Protein AF-A0A1C3EM28-F1 (afdb_monomer_lite)

Structure (mmCIF, N/CA/C/O backbone):
data_AF-A0A1C3EM28-F1
#
_entry.id   AF-A0A1C3EM28-F1
#
loop_
_atom_site.group_PDB
_atom_site.id
_atom_site.type_symbol
_atom_site.label_atom_id
_atom_site.label_alt_id
_atom_site.label_comp_id
_atom_site.label_asym_id
_atom_site.label_entity_id
_atom_site.label_seq_id
_atom_site.pdbx_PDB_ins_code
_atom_site.Cartn_x
_atom_site.Cartn_y
_atom_site.Cartn_z
_atom_site.occupancy
_atom_site.B_iso_or_equiv
_atom_site.auth_seq_id
_atom_site.auth_comp_id
_atom_site.auth_asym_id
_atom_site.auth_atom_id
_atom_site.pdbx_PDB_model_num
ATOM 1 N N . MET A 1 1 ? 15.800 -14.065 3.276 1.00 31.45 1 MET A N 1
ATOM 2 C CA . MET A 1 1 ? 14.354 -13.886 3.553 1.00 31.45 1 MET A CA 1
ATOM 3 C C . MET A 1 1 ? 13.923 -14.278 4.986 1.00 31.45 1 MET A C 1
ATOM 5 O O . MET A 1 1 ? 12.747 -14.504 5.212 1.00 31.45 1 MET A O 1
ATOM 9 N N . LYS A 1 2 ? 14.831 -14.313 5.987 1.00 27.97 2 LYS A N 1
ATOM 10 C CA . LYS A 1 2 ? 14.518 -14.747 7.373 1.00 27.97 2 LYS A CA 1
ATOM 11 C C . LYS A 1 2 ? 14.293 -13.609 8.395 1.00 27.97 2 LYS A C 1
ATOM 13 O O . LYS A 1 2 ? 13.824 -13.882 9.490 1.00 27.97 2 LYS A O 1
ATOM 18 N N . LYS A 1 3 ? 14.603 -12.345 8.061 1.00 29.09 3 LYS A N 1
ATOM 19 C CA . LYS A 1 3 ? 14.581 -11.218 9.026 1.00 29.09 3 LYS A CA 1
ATOM 20 C C . LYS A 1 3 ? 13.232 -10.498 9.170 1.00 29.09 3 LYS A C 1
ATOM 22 O O . LYS A 1 3 ? 12.950 -9.980 10.240 1.00 29.09 3 LYS A O 1
ATOM 27 N N . VAL A 1 4 ? 12.385 -10.488 8.137 1.00 32.41 4 VAL A N 1
ATOM 28 C CA . VAL A 1 4 ? 11.065 -9.824 8.207 1.00 32.41 4 VAL A CA 1
ATOM 29 C C . VAL A 1 4 ? 10.085 -10.636 9.067 1.00 32.41 4 VAL A C 1
ATOM 31 O O . VAL A 1 4 ? 9.337 -10.064 9.848 1.00 32.41 4 VAL A O 1
ATOM 34 N N . ILE A 1 5 ? 10.185 -11.969 9.016 1.00 37.03 5 ILE A N 1
ATOM 35 C CA . ILE A 1 5 ? 9.325 -12.912 9.753 1.00 37.03 5 ILE A CA 1
ATOM 36 C C . ILE A 1 5 ? 9.655 -12.947 11.262 1.00 37.03 5 ILE A C 1
ATOM 38 O O . ILE A 1 5 ? 8.781 -13.219 12.087 1.00 37.03 5 ILE A O 1
ATOM 42 N N . SER A 1 6 ? 10.903 -12.655 11.664 1.00 34.03 6 SER A N 1
ATOM 43 C CA . SER A 1 6 ? 11.294 -12.710 13.085 1.00 34.03 6 SER A CA 1
ATOM 44 C C . SER A 1 6 ? 10.791 -11.511 13.889 1.00 34.03 6 SER A C 1
ATOM 46 O O . SER A 1 6 ? 10.521 -11.651 15.079 1.00 34.03 6 SER A O 1
ATOM 48 N N . LEU A 1 7 ? 10.625 -10.347 13.251 1.00 36.81 7 LEU A N 1
ATOM 49 C CA . LEU A 1 7 ? 9.996 -9.187 13.880 1.00 36.81 7 LEU A CA 1
ATOM 50 C C . LEU A 1 7 ? 8.480 -9.388 14.010 1.00 36.81 7 LEU A C 1
ATOM 52 O O . LEU A 1 7 ? 7.922 -9.045 15.034 1.00 36.81 7 LEU A O 1
ATOM 56 N N . THR A 1 8 ? 7.795 -10.038 13.074 1.00 43.78 8 THR A N 1
ATOM 57 C CA . THR A 1 8 ? 6.340 -10.262 13.197 1.00 43.78 8 THR A CA 1
ATOM 58 C C . THR A 1 8 ? 5.983 -11.203 14.360 1.00 43.78 8 THR A C 1
ATOM 60 O O . THR A 1 8 ? 5.052 -10.934 15.115 1.00 43.78 8 THR A O 1
ATOM 63 N N . LYS A 1 9 ? 6.762 -12.273 14.584 1.00 32.81 9 LYS A N 1
ATOM 64 C CA . LYS A 1 9 ? 6.478 -13.278 15.634 1.00 32.81 9 LYS A CA 1
ATOM 65 C C . LYS A 1 9 ? 6.684 -12.791 17.074 1.00 32.81 9 LYS A C 1
ATOM 67 O O . LYS A 1 9 ? 5.924 -13.183 17.953 1.00 32.81 9 LYS A O 1
ATOM 72 N N . VAL A 1 10 ? 7.705 -11.969 17.326 1.00 39.66 10 VAL A N 1
ATOM 73 C CA . VAL A 1 10 ? 8.022 -11.453 18.678 1.00 39.66 10 VAL A CA 1
ATOM 74 C C . VAL A 1 10 ? 7.024 -10.378 19.125 1.00 39.66 10 VAL A C 1
ATOM 76 O O . VAL A 1 10 ? 6.822 -10.166 20.319 1.00 39.66 10 VAL A O 1
ATOM 79 N N . TRP A 1 11 ? 6.385 -9.705 18.169 1.00 41.06 11 TRP A N 1
ATOM 80 C CA . TRP A 1 11 ? 5.403 -8.661 18.443 1.00 41.06 11 TRP A CA 1
ATOM 81 C C . TRP A 1 11 ? 4.004 -9.235 18.698 1.00 41.06 11 TRP A C 1
ATOM 83 O O . TRP A 1 11 ? 3.353 -8.823 19.657 1.00 41.06 11 TRP A O 1
ATOM 93 N N . LEU A 1 12 ? 3.593 -10.256 17.935 1.00 41.41 12 LEU A N 1
ATOM 94 C CA . LEU A 1 12 ? 2.305 -10.946 18.106 1.00 41.41 12 LEU A CA 1
ATOM 95 C C . LEU A 1 12 ? 2.127 -11.568 19.504 1.00 41.41 12 LEU A C 1
ATOM 97 O O . LEU A 1 12 ? 1.035 -11.523 20.066 1.00 41.41 12 LEU A O 1
ATOM 101 N N . THR A 1 13 ? 3.190 -12.106 20.109 1.00 42.41 13 THR A N 1
ATOM 102 C CA . THR A 1 13 ? 3.123 -12.743 21.439 1.00 42.41 13 THR A CA 1
ATOM 103 C C . THR A 1 13 ? 2.981 -11.759 22.602 1.00 42.41 13 THR A C 1
ATOM 105 O O . THR A 1 13 ? 2.543 -12.167 23.674 1.00 42.41 13 THR A O 1
ATOM 108 N N . ARG A 1 14 ? 3.291 -10.467 22.422 1.00 42.56 14 ARG A N 1
ATOM 109 C CA . ARG A 1 14 ? 3.207 -9.447 23.491 1.00 42.56 14 ARG A CA 1
ATOM 110 C C . ARG A 1 14 ? 1.860 -8.718 23.565 1.00 42.56 14 ARG A C 1
ATOM 112 O O . ARG A 1 14 ? 1.650 -7.919 24.474 1.00 42.56 14 ARG A O 1
ATOM 119 N N . LEU A 1 15 ? 0.938 -8.984 22.640 1.00 44.97 15 LEU A N 1
ATOM 120 C CA . LEU A 1 15 ? -0.354 -8.291 22.548 1.00 44.97 15 LEU A CA 1
ATOM 121 C C . LEU A 1 15 ? -1.511 -9.017 23.265 1.00 44.97 15 LEU A C 1
ATOM 123 O O . LEU A 1 15 ? -2.627 -8.494 23.292 1.00 44.97 15 LEU A O 1
ATOM 127 N N . SER A 1 16 ? -1.281 -10.182 23.881 1.00 37.75 16 SER A N 1
ATOM 128 C C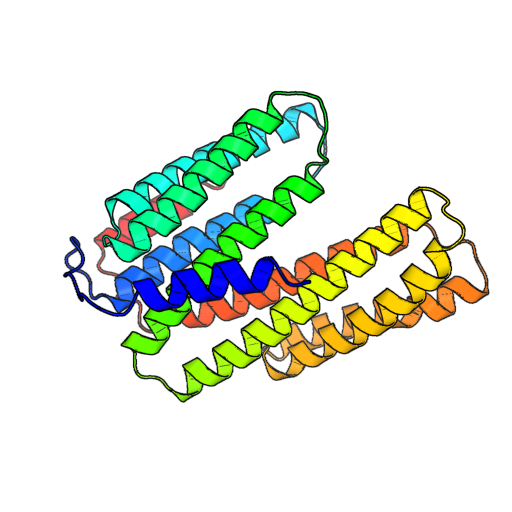A . SER A 1 16 ? -2.355 -11.111 24.273 1.00 37.75 16 SER A CA 1
ATOM 129 C C . SER A 1 16 ? -3.057 -10.867 25.617 1.00 37.75 16 SER A C 1
ATOM 131 O O . SER A 1 16 ? -4.087 -11.491 25.841 1.00 37.75 16 SER A O 1
ATOM 133 N N . THR A 1 17 ? -2.630 -9.948 26.488 1.00 43.16 17 THR A N 1
ATOM 134 C CA . THR A 1 17 ? -3.320 -9.740 27.786 1.00 43.16 17 THR A CA 1
ATOM 135 C C . THR A 1 17 ? -3.423 -8.266 28.173 1.00 43.16 17 THR A C 1
ATOM 137 O O . THR A 1 17 ? -2.534 -7.487 27.849 1.00 43.16 17 THR A O 1
ATOM 140 N N . ALA A 1 18 ? -4.553 -7.886 28.781 1.00 38.84 18 ALA A N 1
ATOM 141 C CA . ALA A 1 18 ? -5.044 -6.539 29.125 1.00 38.84 18 ALA A CA 1
ATOM 142 C C . ALA A 1 18 ? -5.904 -5.839 28.046 1.00 38.84 18 ALA A C 1
ATOM 144 O O . ALA A 1 18 ? -5.394 -5.277 27.070 1.00 38.84 18 ALA A O 1
ATOM 145 N N . LEU A 1 19 ? -7.225 -5.908 28.255 1.00 43.19 19 LEU A N 1
ATOM 146 C CA . LEU A 1 19 ? -8.227 -4.937 27.811 1.00 43.19 19 LEU A CA 1
ATOM 147 C C . LEU A 1 19 ? -8.178 -3.771 28.806 1.00 43.19 19 LEU A C 1
ATOM 149 O O . LEU A 1 19 ? -8.740 -3.857 29.895 1.00 43.19 19 LEU A O 1
ATOM 153 N N . GLU A 1 20 ? -7.473 -2.700 28.464 1.00 49.97 20 GLU A N 1
ATOM 154 C CA . GLU A 1 20 ? -7.604 -1.435 29.188 1.00 49.97 20 GLU A CA 1
ATOM 155 C C . GLU A 1 20 ? -8.571 -0.543 28.416 1.00 49.97 20 GLU A C 1
ATOM 157 O O . GLU A 1 20 ? -8.403 -0.337 27.210 1.00 49.97 20 GLU A O 1
ATOM 162 N N . ARG A 1 21 ? -9.594 -0.045 29.125 1.00 48.38 21 ARG A N 1
ATOM 163 C CA . ARG A 1 21 ? -10.605 0.879 28.600 1.00 48.38 21 ARG A CA 1
ATOM 164 C C . ARG A 1 21 ? -9.927 2.026 27.851 1.00 48.38 21 ARG A C 1
ATOM 166 O O . ARG A 1 21 ? -8.995 2.651 28.359 1.00 48.38 21 ARG A O 1
ATOM 173 N N . THR A 1 22 ? -10.404 2.304 26.642 1.00 54.03 22 THR A N 1
ATOM 174 C CA . THR A 1 22 ? -9.988 3.479 25.878 1.00 54.03 22 THR A CA 1
ATOM 175 C C . THR A 1 22 ? -10.302 4.745 26.682 1.00 54.03 22 THR A C 1
ATOM 177 O O . THR A 1 22 ? -11.375 4.830 27.273 1.00 54.03 22 THR A O 1
ATOM 180 N N . PRO A 1 23 ? -9.418 5.758 26.698 1.00 55.94 23 PRO A N 1
ATOM 181 C CA . PRO A 1 23 ? -9.648 7.007 27.433 1.00 55.94 23 PRO A CA 1
ATOM 182 C C . PRO A 1 23 ? -10.777 7.881 26.846 1.00 55.94 23 PRO A C 1
ATOM 184 O O . PRO A 1 23 ? -11.028 8.969 27.351 1.00 55.94 23 PRO A O 1
ATOM 187 N N . TYR A 1 24 ? -11.439 7.432 25.775 1.00 59.69 24 TYR A N 1
ATOM 188 C CA . TYR A 1 24 ? -12.524 8.136 25.091 1.00 59.69 24 TYR A CA 1
ATOM 189 C C . TYR A 1 24 ? -13.889 7.495 25.391 1.00 59.69 24 TYR A C 1
ATOM 191 O O . TYR A 1 24 ? -13.953 6.274 25.530 1.00 59.69 24 TYR A O 1
ATOM 199 N N . PRO A 1 25 ? -14.987 8.279 25.387 1.00 63.84 25 PRO A N 1
ATOM 200 C CA . PRO A 1 25 ? -16.363 7.806 25.600 1.00 63.84 25 PRO A CA 1
ATOM 201 C C . PRO A 1 25 ? -16.930 6.984 24.423 1.00 63.84 25 PRO A C 1
ATOM 203 O O . PRO A 1 25 ? -18.139 6.821 24.304 1.00 63.84 25 PRO A O 1
ATOM 206 N N . MET A 1 26 ? -16.068 6.504 23.527 1.00 70.62 26 MET A N 1
ATOM 207 C CA . MET A 1 26 ? -16.435 5.760 22.325 1.00 70.62 26 MET A CA 1
ATOM 208 C C . MET A 1 26 ? -16.263 4.263 22.555 1.00 70.62 26 MET A C 1
ATOM 210 O O . MET A 1 26 ? -15.411 3.849 23.346 1.00 70.62 26 MET A O 1
ATOM 214 N N . SER A 1 27 ? -17.014 3.444 21.820 1.00 79.62 27 SER A N 1
ATOM 215 C CA . SER A 1 27 ? -16.749 2.006 21.803 1.00 79.62 27 SER A CA 1
ATOM 216 C C . SER A 1 27 ? -15.359 1.718 21.222 1.00 79.62 27 SER A C 1
ATOM 218 O O . SER A 1 27 ? -14.829 2.461 20.388 1.00 79.62 27 SER A O 1
ATOM 220 N N . GLN A 1 28 ? -14.758 0.606 21.643 1.00 79.56 28 GLN A N 1
ATOM 221 C CA . GLN A 1 28 ? -13.429 0.197 21.187 1.00 79.56 28 GLN A CA 1
ATOM 222 C C . GLN A 1 28 ? -13.372 0.020 19.656 1.00 79.56 28 GLN A C 1
ATOM 224 O O . GLN A 1 28 ? -12.397 0.430 19.025 1.00 79.56 28 GLN A O 1
ATOM 229 N N . CYS A 1 29 ? -14.446 -0.491 19.043 1.00 82.25 29 CYS A N 1
ATOM 230 C CA . CYS A 1 29 ? -14.567 -0.616 17.588 1.00 82.25 29 CYS A CA 1
ATOM 231 C C . CYS A 1 29 ? -14.600 0.742 16.875 1.00 82.25 29 CYS A C 1
ATOM 233 O O . CYS A 1 29 ? -13.880 0.941 15.896 1.00 82.25 29 CYS A O 1
ATOM 235 N N . GLU A 1 30 ? -15.390 1.707 17.358 1.00 82.38 30 GLU A N 1
ATOM 236 C CA . GLU A 1 30 ? -15.424 3.047 16.755 1.00 82.38 30 GLU A CA 1
ATOM 237 C C . GLU A 1 30 ? -14.070 3.750 16.875 1.00 82.38 30 GLU A C 1
ATOM 239 O O . GLU A 1 30 ? -13.643 4.449 15.953 1.00 82.38 30 GLU A O 1
ATOM 244 N N . TYR A 1 31 ? -13.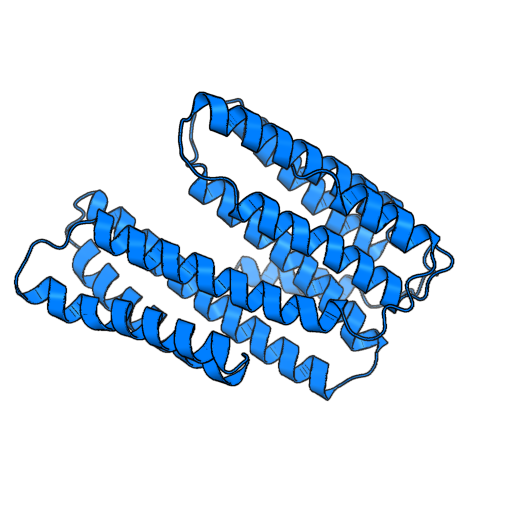358 3.516 17.978 1.00 84.06 31 TYR A N 1
ATOM 245 C CA . TYR A 1 31 ? -12.009 4.027 18.156 1.00 84.06 31 TYR A CA 1
ATOM 246 C C . TYR A 1 31 ? -11.027 3.437 17.128 1.00 84.06 31 TYR A C 1
ATOM 248 O O . TYR A 1 31 ? -10.265 4.183 16.510 1.00 84.06 31 TYR A O 1
ATOM 256 N N . TYR A 1 32 ? -11.078 2.130 16.852 1.00 86.38 32 TYR A N 1
ATOM 257 C CA . TYR A 1 32 ? -10.269 1.532 15.783 1.00 86.38 32 TYR A CA 1
ATOM 258 C C . TYR A 1 32 ? -10.626 2.078 14.396 1.00 86.38 32 TYR A C 1
ATOM 260 O O . TYR A 1 32 ? -9.725 2.406 13.624 1.00 86.38 32 TYR A O 1
ATOM 268 N N . ARG A 1 33 ? -11.912 2.270 14.080 1.00 86.25 33 ARG A N 1
ATOM 269 C CA . ARG A 1 33 ? -12.329 2.888 12.804 1.00 86.25 33 ARG A CA 1
ATOM 270 C C . ARG A 1 33 ? -11.820 4.323 12.657 1.00 86.25 33 ARG A C 1
ATOM 272 O O . ARG A 1 33 ? -11.394 4.724 11.569 1.00 86.25 33 ARG A O 1
ATOM 279 N N . TYR A 1 34 ? -11.798 5.087 13.748 1.00 85.94 34 TYR A N 1
ATOM 280 C CA . TYR A 1 34 ? -11.198 6.420 13.773 1.00 85.94 34 TYR A CA 1
ATOM 281 C C . TYR A 1 34 ? -9.692 6.374 13.468 1.00 85.94 34 TYR A C 1
ATOM 283 O O . TYR A 1 34 ? -9.214 7.108 12.598 1.00 85.94 34 TYR A O 1
ATOM 291 N N . GLN A 1 35 ? -8.951 5.464 14.111 1.00 88.44 35 GLN A N 1
ATOM 292 C CA . GLN A 1 35 ? -7.526 5.261 13.829 1.00 88.44 35 GLN A CA 1
ATOM 293 C C . GLN A 1 35 ? -7.286 4.888 12.360 1.00 88.44 35 GLN A C 1
ATOM 295 O O . GLN A 1 35 ? -6.426 5.483 11.709 1.00 88.44 35 GLN A O 1
ATOM 300 N N . LEU A 1 36 ? -8.078 3.958 11.814 1.00 89.44 36 LEU A N 1
ATOM 301 C CA . LEU A 1 36 ? -8.004 3.555 10.407 1.00 89.44 36 LEU A CA 1
ATOM 302 C C . LEU A 1 36 ? -8.256 4.724 9.459 1.00 89.44 36 LEU A C 1
ATOM 304 O O . LEU A 1 36 ? -7.537 4.875 8.476 1.00 89.44 36 LEU A O 1
ATOM 308 N N . THR A 1 37 ? -9.212 5.596 9.777 1.00 88.62 37 THR A N 1
ATOM 309 C CA . THR A 1 37 ? -9.495 6.794 8.976 1.00 88.62 37 THR A CA 1
ATOM 310 C C . THR A 1 37 ? -8.286 7.731 8.918 1.00 88.62 37 THR A C 1
ATOM 312 O O . THR A 1 37 ? -7.952 8.248 7.849 1.00 88.62 37 THR A O 1
ATOM 315 N N . ILE A 1 38 ? -7.599 7.943 10.046 1.00 88.62 38 ILE A N 1
ATOM 316 C CA . ILE A 1 38 ? -6.372 8.754 10.083 1.00 88.62 38 ILE A CA 1
ATOM 317 C C . ILE A 1 38 ? -5.271 8.094 9.251 1.00 88.62 38 ILE A C 1
ATOM 319 O O . ILE A 1 38 ? -4.657 8.760 8.419 1.00 88.62 38 ILE A O 1
ATOM 323 N N . LEU A 1 39 ? -5.022 6.801 9.460 1.00 90.19 39 LEU A N 1
ATOM 324 C CA . LEU A 1 39 ? -3.944 6.070 8.789 1.00 90.19 39 LEU A CA 1
ATOM 325 C C . LEU A 1 39 ? -4.166 5.982 7.274 1.00 90.19 39 LEU A C 1
ATOM 327 O O . LEU A 1 39 ? -3.244 6.234 6.503 1.00 90.19 39 LEU A O 1
ATOM 331 N N . ARG A 1 40 ? -5.398 5.716 6.833 1.00 88.56 40 ARG A N 1
ATOM 332 C CA . ARG A 1 40 ? -5.786 5.701 5.417 1.00 88.56 40 ARG A CA 1
ATOM 333 C C . ARG A 1 40 ? -5.493 7.043 4.743 1.00 88.56 40 ARG A C 1
ATOM 335 O O . ARG A 1 40 ? -4.831 7.081 3.711 1.00 88.56 40 ARG A O 1
ATOM 342 N N . ARG A 1 41 ? -5.865 8.158 5.386 1.00 85.38 41 ARG A N 1
ATOM 343 C CA . ARG A 1 41 ? -5.533 9.510 4.900 1.00 85.38 41 ARG A CA 1
ATOM 344 C C . ARG A 1 41 ? -4.028 9.749 4.803 1.00 85.38 41 ARG A C 1
ATOM 346 O O . ARG A 1 41 ? -3.602 10.476 3.912 1.00 85.38 41 ARG A O 1
ATOM 353 N N . GLN A 1 42 ? -3.225 9.169 5.697 1.00 87.38 42 GLN A N 1
ATOM 354 C CA . GLN A 1 42 ? -1.767 9.260 5.597 1.00 87.38 42 GLN A CA 1
ATOM 355 C C . GLN A 1 42 ? -1.240 8.519 4.366 1.00 87.38 42 GLN A C 1
ATOM 357 O O . GLN A 1 42 ? -0.400 9.073 3.667 1.00 87.38 42 GLN A O 1
ATOM 362 N N . VAL A 1 43 ? -1.756 7.323 4.054 1.00 84.75 43 VAL A N 1
ATOM 363 C CA . VAL A 1 43 ? -1.386 6.603 2.821 1.00 84.75 43 VAL A CA 1
ATOM 364 C C . VAL A 1 43 ? -1.700 7.453 1.592 1.00 84.75 43 VAL A C 1
ATOM 366 O O . VAL A 1 43 ? -0.817 7.652 0.760 1.00 84.75 43 VAL A O 1
ATOM 369 N N . SER A 1 44 ? -2.908 8.020 1.504 1.00 81.00 44 SER A N 1
ATOM 370 C CA . SER A 1 44 ? -3.293 8.893 0.386 1.00 81.00 44 SER A CA 1
ATOM 371 C C . SER A 1 44 ? -2.414 10.144 0.297 1.00 81.00 44 SER A C 1
ATOM 373 O O . SER A 1 44 ? -1.997 10.519 -0.795 1.00 81.00 44 SER A O 1
ATOM 375 N N . LEU A 1 45 ? -2.101 10.768 1.440 1.00 82.62 45 LEU A N 1
ATOM 376 C CA . LEU A 1 45 ? -1.227 11.940 1.511 1.00 82.62 45 LEU A CA 1
ATOM 377 C C . LEU A 1 45 ? 0.172 11.620 0.975 1.00 82.62 45 LEU A C 1
ATOM 379 O O . LEU A 1 45 ? 0.693 12.381 0.173 1.00 82.62 45 LEU A O 1
ATOM 383 N N . ILE A 1 46 ? 0.766 10.497 1.387 1.00 81.38 46 ILE A N 1
ATOM 384 C CA . ILE A 1 46 ? 2.100 10.095 0.927 1.00 81.38 46 ILE A CA 1
ATOM 385 C C . ILE A 1 46 ? 2.068 9.722 -0.560 1.00 81.38 46 ILE A C 1
ATOM 387 O O . ILE A 1 46 ? 2.962 10.110 -1.307 1.00 81.38 46 ILE A O 1
ATOM 391 N N . ALA A 1 47 ? 1.049 8.977 -0.999 1.00 75.81 47 ALA A N 1
ATOM 392 C CA . ALA A 1 47 ? 0.911 8.518 -2.381 1.00 75.81 47 ALA A CA 1
ATOM 393 C C . ALA A 1 47 ? 0.656 9.665 -3.378 1.00 75.81 47 ALA A C 1
ATOM 395 O O . ALA A 1 47 ? 1.050 9.558 -4.537 1.00 75.81 47 ALA A O 1
ATOM 396 N N . GLY A 1 48 ? 0.009 10.749 -2.935 1.00 70.69 48 GLY A N 1
ATOM 397 C CA . GLY A 1 48 ? -0.311 11.918 -3.759 1.00 70.69 48 GLY A CA 1
ATOM 398 C C . GLY A 1 48 ? 0.849 12.891 -3.995 1.00 70.69 48 GLY A C 1
ATOM 399 O O . GLY A 1 48 ? 0.728 13.769 -4.845 1.00 70.69 48 GLY A O 1
ATOM 400 N N . LEU A 1 49 ? 1.967 12.748 -3.279 1.00 71.75 49 LEU A N 1
ATOM 401 C CA . LEU A 1 49 ? 3.145 13.602 -3.451 1.00 71.75 49 LEU A CA 1
ATOM 402 C C . LEU A 1 49 ? 3.943 13.144 -4.680 1.00 71.75 49 LEU A C 1
ATOM 404 O O . LEU A 1 49 ? 4.571 12.083 -4.659 1.00 71.75 49 LEU A O 1
ATOM 408 N N . SER A 1 50 ? 3.883 13.940 -5.750 1.00 59.53 50 SER A N 1
ATOM 409 C CA . SER A 1 50 ? 4.580 13.709 -7.022 1.00 59.53 50 SER A CA 1
ATOM 410 C C . SER A 1 50 ? 6.023 14.226 -6.989 1.00 59.53 50 SER A C 1
ATOM 412 O O . SER A 1 50 ? 6.316 15.203 -6.313 1.00 59.53 50 SER A O 1
ATOM 414 N N . ASP A 1 51 ? 6.900 13.641 -7.807 1.00 57.12 51 ASP A N 1
ATOM 415 C CA . ASP A 1 51 ? 8.297 14.070 -8.020 1.00 57.12 51 ASP A CA 1
ATOM 416 C C . ASP A 1 51 ? 8.435 15.342 -8.899 1.00 57.12 51 ASP A C 1
ATOM 418 O O . ASP A 1 51 ? 9.500 15.623 -9.452 1.00 57.12 51 ASP A O 1
ATOM 422 N N . ALA A 1 52 ? 7.366 16.121 -9.097 1.00 47.66 52 ALA A N 1
ATOM 423 C CA . ALA A 1 52 ? 7.368 17.225 -10.058 1.00 47.66 52 ALA A CA 1
ATOM 424 C C . ALA A 1 52 ? 7.864 18.538 -9.423 1.00 47.66 52 ALA A C 1
ATOM 426 O O . ALA A 1 52 ? 7.104 19.224 -8.750 1.00 47.66 52 ALA A O 1
ATOM 427 N N . ASN A 1 53 ? 9.118 18.891 -9.731 1.00 49.09 53 ASN A N 1
ATOM 428 C CA . ASN A 1 53 ? 9.868 20.094 -9.335 1.00 49.09 53 ASN A CA 1
ATOM 429 C C . ASN A 1 53 ? 10.518 20.027 -7.924 1.00 49.09 53 ASN A C 1
ATOM 431 O O . ASN A 1 53 ? 9.859 20.290 -6.923 1.00 49.09 53 ASN A O 1
ATOM 435 N N . PRO A 1 54 ? 11.825 19.709 -7.813 1.00 55.97 54 PRO A N 1
ATOM 436 C CA . PRO A 1 54 ? 12.471 19.289 -6.559 1.00 55.97 54 PRO A CA 1
ATOM 437 C C . PRO A 1 54 ? 12.407 20.314 -5.413 1.00 55.97 54 PRO A C 1
ATOM 439 O O . PRO A 1 54 ? 12.339 19.925 -4.249 1.00 55.97 54 PRO A O 1
ATOM 442 N N . LEU A 1 55 ? 12.376 21.617 -5.713 1.00 53.19 55 LEU A N 1
ATOM 443 C CA . LEU A 1 55 ? 12.331 22.671 -4.690 1.00 53.19 55 LEU A CA 1
ATOM 444 C C . LEU A 1 55 ? 10.937 22.838 -4.061 1.00 53.19 55 LEU A C 1
ATOM 446 O O . LEU A 1 55 ? 10.827 22.931 -2.839 1.00 53.19 55 LEU A O 1
ATOM 450 N N . SER A 1 56 ? 9.865 22.837 -4.862 1.00 55.66 56 SER A N 1
ATOM 451 C CA . SER A 1 56 ? 8.487 22.876 -4.340 1.00 55.66 56 SER A CA 1
ATOM 452 C C . SER A 1 56 ? 8.094 21.542 -3.705 1.00 55.66 56 SER A C 1
ATOM 454 O O . SER A 1 56 ? 7.449 21.510 -2.657 1.00 55.66 56 SER A O 1
ATOM 456 N N . VAL A 1 57 ? 8.569 20.444 -4.294 1.00 61.47 57 VAL A N 1
ATOM 457 C CA . VAL A 1 57 ? 8.351 19.073 -3.832 1.00 61.47 57 VAL A CA 1
ATOM 458 C C . VAL A 1 57 ? 8.945 18.853 -2.444 1.00 61.47 57 VAL A C 1
ATOM 460 O O . VAL A 1 57 ? 8.250 18.330 -1.579 1.00 61.47 57 VAL A O 1
ATOM 463 N N . ASN A 1 58 ? 10.157 19.339 -2.160 1.00 71.12 58 ASN A N 1
ATOM 464 C CA . ASN A 1 58 ? 10.737 19.219 -0.819 1.00 71.12 58 ASN A CA 1
ATOM 465 C C . ASN A 1 58 ? 9.888 19.919 0.257 1.00 71.12 58 ASN A C 1
ATOM 467 O O . ASN A 1 58 ? 9.704 19.372 1.347 1.00 71.12 58 ASN A O 1
ATOM 471 N N . HIS A 1 59 ? 9.322 21.095 -0.031 1.00 75.38 59 HIS A N 1
ATOM 472 C CA . HIS A 1 59 ? 8.482 21.805 0.937 1.00 75.38 59 HIS A CA 1
ATOM 473 C C . HIS A 1 59 ? 7.148 21.080 1.192 1.00 75.38 59 HIS A C 1
ATOM 475 O O . HIS A 1 59 ? 6.742 20.917 2.347 1.00 75.38 59 HIS A O 1
ATOM 481 N N . GLU A 1 60 ? 6.482 20.598 0.138 1.00 79.94 60 GLU A N 1
ATOM 482 C CA . GLU A 1 60 ? 5.239 19.819 0.245 1.00 79.94 60 GLU A CA 1
ATOM 483 C C . GLU A 1 60 ? 5.454 18.481 0.965 1.00 79.94 60 GLU A C 1
ATOM 485 O O . GLU A 1 60 ? 4.680 18.119 1.855 1.00 79.94 60 GLU A O 1
ATOM 490 N N . GLN A 1 61 ? 6.548 17.781 0.656 1.00 81.25 61 GLN A N 1
ATOM 491 C CA . GLN A 1 61 ? 6.947 16.545 1.328 1.00 81.25 61 GLN A CA 1
ATOM 492 C C . GLN A 1 61 ? 7.215 16.778 2.816 1.00 81.25 61 GLN A C 1
ATOM 494 O O . GLN A 1 61 ? 6.684 16.059 3.665 1.00 81.25 61 GLN A O 1
ATOM 499 N N . GLN A 1 62 ? 7.978 17.817 3.167 1.00 81.75 62 GLN A N 1
ATOM 500 C CA . GLN A 1 62 ? 8.226 18.174 4.565 1.00 81.75 62 GLN A CA 1
ATOM 501 C C . GLN A 1 62 ? 6.941 18.582 5.294 1.00 81.75 62 GLN A C 1
ATOM 503 O O . GLN A 1 62 ? 6.760 18.246 6.467 1.00 81.75 62 GLN A O 1
ATOM 508 N N . ALA A 1 63 ? 6.032 19.308 4.639 1.00 84.81 63 ALA A N 1
ATOM 509 C CA . ALA A 1 63 ? 4.734 19.655 5.213 1.00 84.81 63 ALA A CA 1
ATOM 510 C C . ALA A 1 63 ? 3.879 18.402 5.471 1.00 84.81 63 ALA A C 1
ATOM 512 O O . ALA A 1 63 ? 3.308 18.250 6.555 1.00 84.81 63 ALA A O 1
ATOM 513 N N . ALA A 1 64 ? 3.848 17.464 4.523 1.00 85.56 64 ALA A N 1
ATOM 514 C CA . ALA A 1 64 ? 3.143 16.199 4.672 1.00 85.56 64 ALA A CA 1
ATOM 515 C C . ALA A 1 64 ? 3.714 15.341 5.810 1.00 85.56 64 ALA A C 1
ATOM 517 O O . ALA A 1 64 ? 2.953 14.819 6.628 1.00 85.56 64 ALA A O 1
ATOM 518 N N . LEU A 1 65 ? 5.041 15.250 5.928 1.00 87.25 65 LEU A N 1
ATOM 519 C CA . LEU A 1 65 ? 5.697 14.521 7.016 1.00 87.25 65 LEU A CA 1
ATOM 520 C C . LEU A 1 65 ? 5.445 15.175 8.378 1.00 87.25 65 LEU A C 1
ATOM 522 O O . LEU A 1 65 ? 5.137 14.471 9.338 1.00 87.25 65 LEU A O 1
ATOM 526 N N . ARG A 1 66 ? 5.469 16.512 8.469 1.00 88.81 66 ARG A N 1
ATOM 527 C CA . ARG A 1 66 ? 5.067 17.241 9.686 1.00 88.81 66 ARG A CA 1
ATOM 528 C C . ARG A 1 66 ? 3.619 16.935 10.075 1.00 88.81 66 ARG A C 1
ATOM 530 O O . ARG A 1 66 ? 3.347 16.632 11.238 1.00 88.81 66 ARG A O 1
ATOM 537 N N . LYS A 1 67 ? 2.698 16.928 9.105 1.00 90.19 67 LYS A N 1
ATOM 538 C CA . LYS A 1 67 ? 1.292 16.547 9.323 1.00 90.19 67 LYS A CA 1
ATOM 539 C C . LYS A 1 67 ? 1.165 15.099 9.804 1.00 90.19 67 LYS A C 1
ATOM 541 O O . LYS A 1 67 ? 0.399 14.820 10.724 1.00 90.19 67 LYS A O 1
ATOM 546 N N . MET A 1 68 ? 1.938 14.178 9.230 1.00 90.81 68 MET A N 1
ATOM 547 C CA . MET A 1 68 ? 1.987 12.788 9.685 1.00 90.81 68 MET A CA 1
ATOM 548 C C . MET A 1 68 ? 2.514 12.652 11.112 1.00 90.81 68 MET A C 1
ATOM 550 O O . MET A 1 68 ? 1.932 11.893 11.883 1.00 90.81 68 MET A O 1
ATOM 554 N N . ILE A 1 69 ? 3.566 13.385 11.485 1.00 91.12 69 ILE A N 1
ATOM 555 C CA . ILE A 1 69 ? 4.091 13.399 12.858 1.00 91.12 69 ILE A CA 1
ATOM 556 C C . ILE A 1 69 ? 2.999 13.862 13.826 1.00 91.12 69 ILE A C 1
ATOM 558 O O . ILE A 1 69 ? 2.731 13.158 14.798 1.00 91.12 69 ILE A O 1
ATOM 562 N N . GLY A 1 70 ? 2.304 14.964 13.517 1.00 91.19 70 GLY A N 1
ATOM 563 C CA . GLY A 1 70 ? 1.190 15.460 14.332 1.00 91.19 70 GLY A CA 1
ATOM 564 C C . GLY A 1 70 ? 0.051 14.444 14.476 1.00 91.19 70 GLY A C 1
ATOM 565 O O . GLY A 1 70 ? -0.450 14.215 15.576 1.00 91.19 70 GLY A O 1
ATOM 566 N N . ASN A 1 71 ? -0.306 13.754 13.389 1.00 90.50 71 ASN A N 1
ATOM 567 C CA . ASN A 1 71 ? -1.287 12.669 13.434 1.00 90.50 71 ASN A CA 1
ATOM 568 C C . ASN A 1 71 ? -0.796 11.471 14.267 1.00 90.50 71 ASN A C 1
ATOM 570 O O . ASN A 1 71 ? -1.583 10.863 14.987 1.00 90.50 71 ASN A O 1
ATOM 574 N N . CYS A 1 72 ? 0.492 11.122 14.202 1.00 90.25 72 CYS A N 1
ATOM 575 C CA . CYS A 1 72 ? 1.054 10.069 15.045 1.00 90.25 72 CYS A CA 1
ATOM 576 C C . CYS A 1 72 ? 1.042 10.473 16.524 1.00 90.25 72 CYS A C 1
ATOM 578 O O . CYS A 1 72 ? 0.714 9.645 17.366 1.00 90.25 72 CYS A O 1
ATOM 580 N N . ASP A 1 73 ? 1.346 11.729 16.856 1.00 89.50 73 ASP A N 1
ATOM 581 C CA . ASP A 1 73 ? 1.258 12.236 18.229 1.00 89.50 73 ASP A CA 1
ATOM 582 C C . ASP A 1 73 ? -0.172 12.170 18.772 1.00 89.50 73 ASP A C 1
ATOM 584 O O . ASP A 1 73 ? -0.375 11.779 19.925 1.00 89.50 73 ASP A O 1
ATOM 588 N N . LEU A 1 74 ? -1.163 12.485 17.935 1.00 87.94 74 LEU A N 1
ATOM 589 C CA . LEU A 1 74 ? -2.576 12.316 18.264 1.00 87.94 74 LEU A CA 1
ATOM 590 C C . LEU A 1 74 ? -2.899 10.844 18.569 1.00 87.94 74 LEU A C 1
ATOM 592 O O . LEU A 1 74 ? -3.392 10.533 19.653 1.00 87.94 74 LEU A O 1
ATOM 596 N N . LEU A 1 75 ? -2.521 9.927 17.673 1.00 88.44 75 LEU A N 1
ATOM 597 C CA . LEU A 1 75 ? -2.733 8.486 17.848 1.00 88.44 75 LEU A CA 1
ATOM 598 C C . LEU A 1 75 ? -2.013 7.935 19.093 1.00 88.44 75 LEU A C 1
ATOM 600 O O . LEU A 1 75 ? -2.573 7.116 19.818 1.00 88.44 75 LEU A O 1
ATOM 604 N N . VAL A 1 76 ? -0.798 8.402 19.401 1.00 87.31 76 VAL A N 1
ATOM 605 C CA . VAL A 1 76 ? -0.038 8.023 20.609 1.00 87.31 76 VAL A CA 1
ATOM 606 C C . VAL A 1 76 ? -0.750 8.469 21.885 1.00 87.31 76 VAL A C 1
ATOM 608 O O . VAL A 1 76 ? -0.814 7.698 22.843 1.00 87.31 76 VAL A O 1
ATOM 611 N N . LYS A 1 77 ? -1.275 9.700 21.915 1.00 84.44 77 LYS A N 1
ATOM 612 C CA . LYS A 1 77 ? -1.998 10.236 23.080 1.00 84.44 77 LYS A CA 1
ATOM 613 C C . LYS A 1 77 ? -3.293 9.475 23.343 1.00 84.44 77 LYS A C 1
ATOM 615 O O . LYS A 1 77 ? -3.634 9.235 24.495 1.00 84.44 77 LYS A O 1
ATOM 620 N N . GLN A 1 78 ? -3.992 9.089 22.281 1.00 78.94 78 GLN A N 1
ATOM 621 C CA . GLN A 1 78 ? -5.325 8.500 22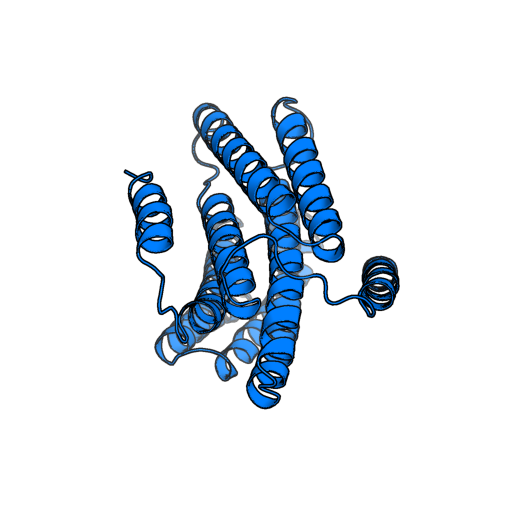.378 1.00 78.94 78 GLN A CA 1
ATOM 622 C C . GLN A 1 78 ? -5.298 6.970 22.533 1.00 78.94 78 GLN A C 1
ATOM 624 O O . GLN A 1 78 ? -6.292 6.361 22.920 1.00 78.94 78 GLN A O 1
ATOM 629 N N . SER A 1 79 ? -4.176 6.317 22.220 1.00 78.56 79 SER A N 1
ATOM 630 C CA . SER A 1 79 ? -4.058 4.855 22.220 1.00 78.56 79 SER A CA 1
ATOM 631 C C . SER A 1 79 ? -3.814 4.243 23.600 1.00 78.56 79 SER A C 1
ATOM 633 O O . SER A 1 79 ? -3.155 4.820 24.477 1.00 78.56 79 SER A O 1
ATOM 635 N N . ASN A 1 80 ? -4.303 3.007 23.747 1.00 75.62 80 ASN A N 1
ATOM 636 C CA . ASN A 1 80 ? -3.928 2.118 24.843 1.00 75.62 80 ASN A CA 1
ATOM 637 C C . ASN A 1 80 ? -2.427 1.779 24.793 1.00 75.62 80 ASN A C 1
ATOM 639 O O . ASN A 1 80 ? -1.755 1.998 23.782 1.00 75.62 80 ASN A O 1
ATOM 643 N N . LEU A 1 81 ? -1.891 1.226 25.883 1.00 74.19 81 LEU A N 1
ATOM 644 C CA . LEU A 1 81 ? -0.455 0.966 26.029 1.00 74.19 81 LEU A CA 1
ATOM 645 C C . LEU A 1 81 ? 0.134 0.127 24.876 1.00 74.19 81 LEU A C 1
ATOM 647 O O . LEU A 1 81 ? 1.240 0.409 24.411 1.00 74.19 81 LEU A O 1
ATOM 651 N N . LYS A 1 82 ? -0.627 -0.857 24.379 1.00 71.38 82 LYS A N 1
ATOM 652 C CA . LYS A 1 82 ? -0.223 -1.773 23.301 1.00 71.38 82 LYS A CA 1
ATOM 653 C C . LYS A 1 82 ? -0.038 -1.055 21.965 1.00 71.38 82 LYS A C 1
ATOM 655 O O . LYS A 1 82 ? 1.022 -1.144 21.349 1.00 71.38 82 LYS A O 1
ATOM 660 N N . GLN A 1 83 ? -1.046 -0.300 21.536 1.00 80.12 83 GLN A N 1
ATOM 661 C CA . GLN A 1 83 ? -1.004 0.452 20.281 1.00 80.12 83 GLN A CA 1
ATOM 662 C C . GLN A 1 83 ? -0.074 1.668 20.363 1.00 80.12 83 GLN A C 1
ATOM 664 O O . GLN A 1 83 ? 0.537 2.062 19.369 1.00 80.12 83 GLN A O 1
ATOM 669 N N . ARG A 1 84 ? 0.091 2.240 21.559 1.00 85.19 84 ARG A N 1
ATOM 670 C CA . ARG A 1 84 ? 0.953 3.401 21.795 1.00 85.19 84 ARG A CA 1
ATOM 671 C C . ARG A 1 84 ? 2.390 3.155 21.362 1.00 85.19 84 ARG A C 1
ATOM 673 O O . ARG A 1 84 ? 3.009 4.045 20.782 1.00 85.19 84 ARG A O 1
ATOM 680 N N . LEU A 1 85 ? 2.928 1.963 21.621 1.00 85.12 85 LEU A N 1
ATOM 681 C CA . LEU A 1 85 ? 4.280 1.607 21.190 1.00 85.12 85 LEU A CA 1
ATOM 682 C C . LEU A 1 85 ? 4.397 1.594 19.659 1.00 85.12 85 LEU A C 1
ATOM 684 O O . LEU A 1 85 ? 5.341 2.160 19.112 1.00 85.12 85 LEU A O 1
ATOM 688 N N . MET A 1 86 ? 3.413 1.011 18.976 1.00 87.88 86 MET A N 1
ATOM 689 C CA . MET A 1 86 ? 3.361 0.958 17.515 1.00 87.88 86 MET A CA 1
ATOM 690 C C . MET A 1 86 ? 3.294 2.362 16.897 1.00 87.88 86 MET A C 1
ATOM 692 O O . MET A 1 86 ? 4.092 2.682 16.016 1.00 87.88 86 MET A O 1
ATOM 696 N N . PHE A 1 87 ? 2.420 3.239 17.399 1.00 90.81 87 PHE A N 1
ATOM 697 C CA . PHE A 1 87 ? 2.329 4.615 16.897 1.00 90.81 87 PHE A CA 1
ATOM 698 C C . PHE A 1 87 ? 3.566 5.458 17.229 1.00 90.81 87 PHE A C 1
ATOM 700 O O . PHE A 1 87 ? 3.974 6.283 16.412 1.00 90.81 87 PHE A O 1
ATOM 707 N N . ARG A 1 88 ? 4.223 5.226 18.377 1.00 89.25 88 ARG A N 1
ATOM 708 C CA . ARG A 1 88 ? 5.521 5.851 18.688 1.00 89.25 88 ARG A CA 1
ATOM 709 C C . ARG A 1 88 ? 6.586 5.429 17.684 1.00 89.25 88 ARG A C 1
ATOM 711 O O . ARG A 1 88 ? 7.303 6.284 17.180 1.00 89.25 88 ARG A O 1
ATOM 718 N N . LEU A 1 89 ? 6.672 4.140 17.361 1.00 87.75 89 LEU A N 1
ATOM 719 C CA . LEU A 1 89 ? 7.623 3.652 16.363 1.00 87.75 89 LEU A CA 1
ATOM 720 C C . LEU A 1 89 ? 7.346 4.229 14.974 1.00 87.75 89 LEU A C 1
ATOM 722 O O . LEU A 1 89 ? 8.288 4.647 14.305 1.00 87.75 89 LEU A O 1
ATOM 726 N N . LEU A 1 90 ? 6.076 4.301 14.558 1.00 90.19 90 LEU A N 1
ATOM 727 C CA . LEU A 1 90 ? 5.700 4.956 13.306 1.00 90.19 90 LEU A CA 1
ATOM 728 C C . LEU A 1 90 ? 6.150 6.423 13.306 1.00 90.19 90 LEU A C 1
ATOM 730 O O . LEU A 1 90 ? 6.817 6.853 12.369 1.00 90.19 90 LEU A O 1
ATOM 734 N N . ARG A 1 91 ? 5.878 7.162 14.389 1.00 93.06 91 ARG A N 1
ATOM 735 C CA . ARG A 1 91 ? 6.309 8.556 14.552 1.00 93.06 91 ARG A CA 1
ATOM 736 C C . ARG A 1 91 ? 7.820 8.718 14.418 1.00 93.06 91 ARG A C 1
ATOM 738 O O . ARG A 1 91 ? 8.268 9.583 13.675 1.00 93.06 91 ARG A O 1
ATOM 745 N N . GLU A 1 92 ? 8.606 7.916 15.134 1.00 89.62 92 GLU A N 1
ATOM 746 C CA . GLU A 1 92 ? 10.070 8.020 15.089 1.00 89.62 92 GLU A CA 1
ATOM 747 C C . GLU A 1 92 ? 10.623 7.657 13.702 1.00 89.62 92 GLU A C 1
ATOM 749 O O . GLU A 1 92 ? 11.566 8.289 13.234 1.00 89.62 92 GLU A O 1
ATOM 754 N N . ARG A 1 93 ? 9.989 6.720 12.983 1.00 87.81 93 ARG A N 1
ATOM 755 C CA . ARG A 1 93 ? 10.332 6.425 11.581 1.00 87.81 93 ARG A CA 1
ATOM 756 C C . ARG A 1 93 ? 10.015 7.595 10.649 1.00 87.81 93 ARG A C 1
ATOM 758 O O . ARG A 1 93 ? 10.856 7.940 9.824 1.00 87.81 93 ARG A O 1
ATOM 765 N N . VAL A 1 94 ? 8.853 8.234 10.804 1.00 88.88 94 VAL A N 1
ATOM 766 C CA . VAL A 1 94 ? 8.480 9.436 10.032 1.00 88.88 94 VAL A CA 1
ATOM 767 C C . VAL A 1 94 ? 9.459 10.577 10.317 1.00 88.88 94 VAL A C 1
ATOM 769 O O . VAL A 1 94 ? 9.910 11.241 9.388 1.00 88.88 94 VAL A O 1
ATOM 772 N N . LYS A 1 95 ? 9.843 10.779 11.585 1.00 88.50 95 LYS A N 1
ATOM 773 C CA . LYS A 1 95 ? 10.866 11.761 11.962 1.00 88.50 95 LYS A CA 1
ATOM 774 C C . LYS A 1 95 ? 12.197 11.446 11.298 1.00 88.50 95 LYS A C 1
ATOM 776 O O . LYS A 1 95 ? 12.745 12.332 10.658 1.00 88.50 95 LYS A O 1
ATOM 781 N N . ALA A 1 96 ? 12.706 10.220 11.406 1.00 85.00 96 ALA A N 1
ATOM 782 C CA . ALA A 1 96 ? 13.977 9.842 10.787 1.00 85.00 96 ALA A CA 1
ATOM 783 C C . ALA A 1 96 ? 13.977 10.122 9.274 1.00 85.00 96 ALA A C 1
ATOM 785 O O . ALA A 1 96 ? 14.925 10.704 8.755 1.00 85.00 96 ALA A O 1
ATOM 786 N N . VAL A 1 97 ? 12.874 9.795 8.592 1.00 81.88 97 VAL A N 1
ATOM 787 C CA . VAL A 1 97 ? 12.665 10.131 7.178 1.00 81.88 97 VAL A CA 1
ATOM 788 C C . VAL A 1 97 ? 12.681 11.645 6.942 1.00 81.88 97 VAL A C 1
ATOM 790 O O . VAL A 1 97 ? 13.381 12.116 6.049 1.00 81.88 97 VAL A O 1
ATOM 793 N N . SER A 1 98 ? 11.958 12.415 7.757 1.00 81.81 98 SER A N 1
ATOM 794 C CA . SER A 1 98 ? 11.896 13.876 7.642 1.00 81.81 98 SER A CA 1
ATOM 795 C C . SER A 1 98 ? 13.258 14.547 7.811 1.00 81.81 98 SER A C 1
ATOM 797 O O . SER A 1 98 ? 13.521 15.515 7.109 1.00 81.81 98 SER A O 1
ATOM 799 N N . HIS A 1 99 ? 14.111 14.045 8.707 1.00 78.81 99 HIS A N 1
ATOM 800 C CA . HIS A 1 99 ? 15.474 14.561 8.883 1.00 78.81 99 HIS A CA 1
ATOM 801 C C . HIS A 1 99 ? 16.392 14.134 7.729 1.00 78.81 99 HIS A C 1
ATOM 803 O O . HIS A 1 99 ? 17.272 14.884 7.340 1.00 78.81 99 HIS A O 1
ATOM 809 N N . SER A 1 100 ? 16.172 12.960 7.127 1.00 73.00 100 SER A N 1
ATOM 810 C CA . SER A 1 100 ? 16.968 12.534 5.965 1.00 73.00 100 SER A CA 1
ATOM 811 C C . SER A 1 100 ? 16.646 13.289 4.672 1.00 73.00 100 SER A C 1
ATOM 813 O O . SER A 1 100 ? 17.421 13.218 3.732 1.00 73.00 100 SER A O 1
ATOM 815 N N . LEU A 1 101 ? 15.510 13.994 4.603 1.00 69.94 101 LEU A N 1
ATOM 816 C CA . LEU A 1 101 ? 15.128 14.803 3.437 1.00 69.94 101 LEU A CA 1
ATOM 817 C C . LEU A 1 101 ? 15.779 16.186 3.418 1.00 69.94 101 LEU A C 1
ATOM 819 O O . LEU A 1 101 ? 15.785 16.828 2.373 1.00 69.94 101 LEU A O 1
ATOM 823 N N . SER A 1 102 ? 16.287 16.665 4.558 1.00 64.00 102 SER A N 1
ATOM 824 C CA . SER A 1 102 ? 17.067 17.906 4.610 1.00 64.00 102 SER A CA 1
ATOM 825 C C . SER A 1 102 ? 18.515 17.720 4.161 1.00 64.00 102 SER A C 1
ATOM 827 O O . SER A 1 102 ? 19.149 18.705 3.800 1.00 64.00 102 SER A O 1
ATOM 829 N N . ASP A 1 103 ? 19.018 16.482 4.144 1.00 57.94 103 ASP A N 1
ATOM 830 C CA . ASP A 1 103 ? 20.336 16.159 3.605 1.00 57.94 103 ASP A CA 1
ATOM 831 C C . ASP A 1 103 ? 20.186 15.777 2.124 1.00 57.94 103 ASP A C 1
ATOM 833 O O . ASP A 1 103 ? 19.561 14.774 1.791 1.00 57.94 103 ASP A O 1
ATOM 837 N N . GLU A 1 104 ? 20.781 16.552 1.211 1.00 51.19 104 GLU A N 1
ATOM 838 C CA . GLU A 1 104 ? 20.709 16.369 -0.257 1.00 51.19 104 GLU A CA 1
ATOM 839 C C . GLU A 1 104 ? 21.262 15.023 -0.767 1.00 51.19 104 GLU A C 1
ATOM 841 O O . GLU A 1 104 ? 21.266 14.736 -1.967 1.00 51.19 104 GLU A O 1
ATOM 846 N N . THR A 1 105 ? 21.746 14.167 0.128 1.00 48.97 105 THR A N 1
ATOM 847 C CA . THR A 1 105 ? 22.428 12.936 -0.223 1.00 48.97 105 THR A CA 1
ATOM 848 C C . THR A 1 105 ? 21.595 11.708 0.146 1.00 48.97 105 THR A C 1
ATOM 850 O O . THR A 1 105 ? 21.150 11.495 1.270 1.00 48.97 105 THR A O 1
ATOM 853 N N . THR A 1 106 ? 21.509 10.802 -0.828 1.00 50.84 106 THR A N 1
ATOM 854 C CA . THR A 1 106 ? 21.446 9.333 -0.704 1.00 50.84 106 THR A CA 1
ATOM 855 C C . THR A 1 106 ? 20.146 8.542 -0.911 1.00 50.84 106 THR A C 1
ATOM 857 O O . THR A 1 106 ? 20.274 7.337 -1.142 1.00 50.84 106 THR A O 1
ATOM 860 N N . ARG A 1 107 ? 18.919 9.090 -0.938 1.00 56.94 107 ARG A N 1
ATOM 861 C CA . ARG A 1 107 ? 17.718 8.262 -1.252 1.00 56.94 107 ARG A CA 1
ATOM 862 C C . ARG A 1 107 ? 16.723 8.963 -2.172 1.00 56.94 107 ARG A C 1
ATOM 864 O O . ARG A 1 107 ? 16.296 10.070 -1.882 1.00 56.94 107 ARG A O 1
ATOM 871 N N . SER A 1 108 ? 16.310 8.288 -3.252 1.00 69.25 108 SER A N 1
ATOM 872 C CA . SER A 1 108 ? 15.211 8.778 -4.092 1.00 69.25 108 SER A CA 1
ATOM 873 C C . SER A 1 108 ? 13.920 8.847 -3.272 1.00 69.25 108 SER A C 1
ATOM 875 O O . SER A 1 108 ? 13.624 7.924 -2.503 1.00 69.25 108 SER A O 1
ATOM 877 N N . TRP A 1 109 ? 13.138 9.918 -3.443 1.00 73.94 109 TRP A N 1
ATOM 878 C CA . TRP A 1 109 ? 11.840 10.082 -2.778 1.00 73.94 109 TRP A CA 1
ATOM 879 C C . TRP A 1 109 ? 10.955 8.847 -2.953 1.00 73.94 109 TRP A C 1
ATOM 881 O O . TRP A 1 109 ? 10.394 8.356 -1.981 1.00 73.94 109 TRP A O 1
ATOM 891 N N . THR A 1 110 ? 10.942 8.243 -4.142 1.00 71.25 110 THR A N 1
ATOM 892 C CA . THR A 1 110 ? 10.228 6.992 -4.440 1.00 71.25 110 THR A CA 1
ATOM 893 C C . THR A 1 110 ? 10.544 5.853 -3.454 1.00 71.25 110 THR A C 1
ATOM 895 O O . THR A 1 110 ? 9.675 5.055 -3.095 1.00 71.25 110 THR A O 1
ATOM 898 N N . HIS A 1 111 ? 11.790 5.744 -2.982 1.00 73.62 111 HIS A N 1
ATOM 899 C CA . HIS A 1 111 ? 12.179 4.737 -1.991 1.00 73.62 111 HIS A CA 1
ATOM 900 C C . HIS A 1 111 ? 11.700 5.102 -0.577 1.00 73.62 111 HIS A C 1
ATOM 902 O O . HIS A 1 111 ? 11.221 4.237 0.164 1.00 73.62 111 HIS A O 1
ATOM 908 N N . ILE A 1 112 ? 11.797 6.382 -0.214 1.00 77.44 112 ILE A N 1
ATOM 909 C CA . ILE A 1 112 ? 11.305 6.920 1.060 1.00 77.44 112 ILE A CA 1
ATOM 910 C C . ILE A 1 112 ? 9.785 6.752 1.162 1.00 77.44 112 ILE A C 1
ATOM 912 O O . ILE A 1 112 ? 9.290 6.171 2.129 1.00 77.44 112 ILE A O 1
ATOM 916 N N . GLN A 1 113 ? 9.067 7.208 0.137 1.00 79.50 113 GLN A N 1
ATOM 917 C CA . GLN A 1 113 ? 7.620 7.146 -0.016 1.00 79.50 113 GLN A CA 1
ATOM 918 C C . GLN A 1 113 ? 7.119 5.715 0.189 1.00 79.50 113 GLN A C 1
ATOM 920 O O . GLN A 1 113 ? 6.270 5.466 1.040 1.00 79.50 113 GLN A O 1
ATOM 925 N N . ARG A 1 114 ? 7.712 4.751 -0.522 1.00 77.06 114 ARG A N 1
ATOM 926 C CA . ARG A 1 114 ? 7.387 3.327 -0.392 1.00 77.06 114 ARG A CA 1
ATOM 927 C C . ARG A 1 114 ? 7.625 2.796 1.010 1.00 77.06 114 ARG A C 1
ATOM 929 O O . ARG A 1 114 ? 6.728 2.189 1.583 1.00 77.06 114 ARG A O 1
ATOM 936 N N . THR A 1 115 ? 8.813 3.043 1.564 1.00 81.00 115 THR A N 1
ATOM 937 C CA . THR A 1 115 ? 9.166 2.571 2.908 1.00 81.00 115 THR A CA 1
ATOM 938 C C . THR A 1 115 ? 8.146 3.079 3.917 1.00 81.00 115 THR A C 1
ATOM 940 O O . THR A 1 115 ? 7.683 2.323 4.764 1.00 81.00 115 THR A O 1
ATOM 943 N N . LEU A 1 116 ? 7.764 4.352 3.813 1.00 85.38 116 LEU A N 1
ATOM 944 C CA . LEU A 1 116 ? 6.803 4.967 4.711 1.00 85.38 116 LEU A CA 1
ATOM 945 C C . LEU A 1 116 ? 5.390 4.406 4.527 1.00 85.38 116 LEU A C 1
ATOM 947 O O . LEU A 1 116 ? 4.741 4.087 5.522 1.00 85.38 116 LEU A O 1
ATOM 951 N N . ILE A 1 117 ? 4.937 4.229 3.283 1.00 85.00 117 ILE A N 1
ATOM 952 C CA . ILE A 1 117 ? 3.644 3.601 2.995 1.00 85.00 117 ILE A CA 1
ATOM 953 C C . ILE A 1 117 ? 3.598 2.181 3.567 1.00 85.00 117 ILE A C 1
ATOM 955 O O . ILE A 1 117 ? 2.628 1.849 4.238 1.00 85.00 117 ILE A O 1
ATOM 959 N N . GLU A 1 118 ? 4.646 1.370 3.394 1.00 83.94 118 GLU A N 1
ATOM 960 C CA . GLU A 1 118 ? 4.730 0.024 3.980 1.00 83.94 118 GLU A CA 1
ATOM 961 C C . GLU A 1 118 ? 4.599 0.048 5.509 1.00 83.94 118 GLU A C 1
ATOM 963 O O . GLU A 1 118 ? 3.921 -0.804 6.083 1.00 83.94 118 GLU A O 1
ATOM 968 N N . GLN A 1 119 ? 5.195 1.042 6.181 1.00 87.50 119 GLN A N 1
ATOM 969 C CA . GLN A 1 119 ? 5.037 1.201 7.630 1.00 87.50 119 GLN A CA 1
ATOM 970 C C . GLN A 1 119 ? 3.603 1.534 8.026 1.00 87.50 119 GLN A C 1
ATOM 972 O O . GLN A 1 119 ? 3.076 0.946 8.969 1.00 87.50 119 GLN A O 1
ATOM 977 N N . VAL A 1 120 ? 2.966 2.470 7.324 1.00 89.50 120 VAL A N 1
ATOM 978 C CA . VAL A 1 120 ? 1.578 2.852 7.607 1.00 89.50 120 VAL A CA 1
ATOM 979 C C . VAL A 1 120 ? 0.639 1.675 7.329 1.00 89.50 120 VAL A C 1
ATOM 981 O O . VAL A 1 120 ? -0.212 1.368 8.157 1.00 89.50 120 VAL A O 1
ATOM 984 N N . VAL A 1 121 ? 0.841 0.969 6.217 1.00 87.56 121 VAL A N 1
ATOM 985 C CA . VAL A 1 121 ? 0.109 -0.245 5.832 1.00 87.56 121 VAL A CA 1
ATOM 986 C C . VAL A 1 121 ? 0.232 -1.340 6.890 1.00 87.56 121 VAL A C 1
ATOM 988 O O . VAL A 1 121 ? -0.771 -1.948 7.257 1.00 87.56 121 VAL A O 1
ATOM 991 N N . PHE A 1 122 ? 1.428 -1.560 7.433 1.00 86.19 122 PHE A N 1
ATOM 992 C CA . PHE A 1 122 ? 1.622 -2.514 8.522 1.00 86.19 122 PHE A CA 1
ATOM 993 C C . PHE A 1 122 ? 0.785 -2.146 9.757 1.00 86.19 122 PHE A C 1
ATOM 995 O O . PHE A 1 122 ? 0.075 -2.986 10.304 1.00 86.19 122 PHE A O 1
ATOM 1002 N N . VAL A 1 123 ? 0.815 -0.872 10.160 1.00 89.19 123 VAL A N 1
ATOM 1003 C CA . VAL A 1 123 ? 0.030 -0.368 11.297 1.00 89.19 123 VAL A CA 1
ATOM 1004 C C . VAL A 1 123 ? -1.474 -0.495 11.040 1.00 89.19 123 VAL A C 1
ATOM 1006 O O . VAL A 1 123 ? -2.214 -0.893 11.936 1.00 89.19 123 VAL A O 1
ATOM 1009 N N . ILE A 1 124 ? -1.932 -0.216 9.816 1.00 89.31 124 ILE A N 1
ATOM 1010 C CA . ILE A 1 124 ? -3.317 -0.460 9.391 1.00 89.31 124 ILE A CA 1
ATOM 1011 C C . ILE A 1 124 ? -3.676 -1.938 9.574 1.00 89.31 124 ILE A C 1
ATOM 1013 O O . ILE A 1 124 ? -4.724 -2.238 10.141 1.00 89.31 124 ILE A O 1
ATOM 1017 N N . GLY A 1 125 ? -2.788 -2.841 9.148 1.00 85.50 125 GLY A N 1
ATOM 1018 C CA . GLY A 1 125 ? -2.937 -4.287 9.288 1.00 85.50 125 GLY A CA 1
ATOM 1019 C C . GLY A 1 125 ? -3.288 -4.719 10.714 1.00 85.50 125 GLY A C 1
ATOM 1020 O O . GLY A 1 125 ? -4.265 -5.441 10.932 1.00 85.50 125 GLY A O 1
ATOM 1021 N N . GLU A 1 126 ? -2.528 -4.209 11.683 1.00 85.75 126 GLU A N 1
ATOM 1022 C CA . GLU A 1 126 ? -2.699 -4.484 13.114 1.00 85.75 126 GLU A CA 1
ATOM 1023 C C . GLU A 1 126 ? -3.990 -3.882 13.688 1.00 85.75 126 GLU A C 1
ATOM 1025 O O . GLU A 1 126 ? -4.683 -4.522 14.482 1.00 85.75 126 GLU A O 1
ATOM 1030 N N . VAL A 1 127 ? -4.351 -2.660 13.282 1.00 88.31 127 VAL A N 1
ATOM 1031 C CA . VAL A 1 127 ? -5.577 -1.995 13.757 1.00 88.31 127 VAL A CA 1
ATOM 1032 C C . VAL A 1 127 ? -6.822 -2.708 13.224 1.00 88.31 127 VAL A C 1
ATOM 1034 O O . VAL A 1 127 ? -7.747 -2.984 13.985 1.00 88.31 127 VAL A O 1
ATOM 1037 N N . CYS A 1 128 ? -6.837 -3.061 11.940 1.00 86.38 128 CYS A N 1
ATOM 1038 C CA . CYS A 1 128 ? -7.920 -3.828 11.330 1.00 86.38 128 CYS A CA 1
ATOM 1039 C C . CYS A 1 128 ? -8.035 -5.241 11.928 1.00 86.38 128 CYS A C 1
ATOM 1041 O O . CYS A 1 128 ? -9.149 -5.708 12.145 1.00 86.38 128 CYS A O 1
ATOM 1043 N N . HIS A 1 129 ? -6.916 -5.908 12.249 1.00 83.94 129 HIS A N 1
ATOM 1044 C CA . HIS A 1 129 ? -6.947 -7.190 12.963 1.00 83.94 129 HIS A CA 1
ATOM 1045 C C . HIS A 1 129 ? -7.646 -7.056 14.324 1.00 83.94 129 HIS A C 1
ATOM 1047 O O . HIS A 1 129 ? -8.521 -7.857 14.646 1.00 83.94 129 HIS A O 1
ATOM 1053 N N . CYS A 1 130 ? -7.297 -6.024 15.103 1.00 83.69 130 CYS A N 1
ATOM 1054 C CA . CYS A 1 130 ? -7.953 -5.744 16.382 1.00 83.69 130 CYS A CA 1
ATOM 1055 C C . CYS A 1 130 ? -9.455 -5.465 16.210 1.00 83.69 130 CYS A C 1
ATOM 1057 O O . CYS A 1 130 ? -10.255 -6.008 16.966 1.00 83.69 130 CYS A O 1
ATOM 1059 N N . LEU A 1 131 ? -9.834 -4.661 15.209 1.00 84.88 131 LEU A N 1
ATOM 1060 C CA . LEU A 1 131 ? -11.231 -4.327 14.915 1.00 84.88 131 LEU A CA 1
ATOM 1061 C C . LEU A 1 131 ? -12.064 -5.567 14.581 1.00 84.88 131 LEU A C 1
ATOM 1063 O O . LEU A 1 131 ? -13.085 -5.812 15.215 1.00 84.88 131 LEU A O 1
ATOM 1067 N N . LEU A 1 132 ? -11.610 -6.370 13.620 1.00 83.12 132 LEU A N 1
ATOM 1068 C CA . LEU A 1 132 ? -12.349 -7.545 13.153 1.00 83.12 132 LEU A CA 1
ATOM 1069 C C . LEU A 1 132 ? -12.449 -8.634 14.228 1.00 83.12 132 LEU A C 1
ATOM 1071 O O . LEU A 1 132 ? -13.448 -9.350 14.296 1.00 83.12 132 LEU A O 1
ATOM 1075 N N . LYS A 1 133 ? -11.431 -8.742 15.091 1.00 80.94 133 LYS A N 1
ATOM 1076 C CA . LYS A 1 133 ? -11.463 -9.629 16.256 1.00 80.94 133 LYS A CA 1
ATOM 1077 C C . LYS A 1 133 ? -12.508 -9.183 17.282 1.00 80.94 133 LYS A C 1
ATOM 1079 O O . LYS A 1 133 ? -13.221 -10.031 17.807 1.00 80.94 133 LYS A O 1
ATOM 1084 N N . GLU A 1 134 ? -12.596 -7.881 17.552 1.00 79.88 134 GLU A N 1
ATOM 1085 C CA . GLU A 1 134 ? -13.558 -7.308 18.503 1.00 79.88 134 GLU A CA 1
ATOM 1086 C C . GLU A 1 134 ? -15.004 -7.441 18.003 1.00 79.88 134 GLU A C 1
ATOM 1088 O O . GLU A 1 134 ? -15.908 -7.748 18.771 1.00 79.88 134 GLU A O 1
ATOM 1093 N N . GLU A 1 135 ? -15.225 -7.293 16.695 1.00 80.56 135 GLU A N 1
ATOM 1094 C CA . GLU A 1 135 ? -16.541 -7.485 16.073 1.00 80.56 135 GLU A CA 1
ATOM 1095 C C . GLU A 1 135 ? -16.985 -8.954 16.014 1.00 80.56 135 GLU A C 1
ATOM 1097 O O . GLU A 1 135 ? -18.129 -9.233 15.655 1.00 80.56 135 GLU A O 1
ATOM 1102 N N . THR A 1 136 ? -16.111 -9.910 16.350 1.00 77.69 136 THR A N 1
ATOM 1103 C CA . THR A 1 136 ? -16.372 -11.363 16.283 1.00 77.69 136 THR A CA 1
ATOM 1104 C C . THR A 1 136 ? -16.858 -11.858 14.911 1.00 77.69 136 THR A C 1
ATOM 1106 O O . THR A 1 136 ? -17.437 -12.937 14.788 1.00 77.69 136 THR A O 1
ATOM 1109 N N . ASN A 1 137 ? -16.592 -11.097 13.845 1.00 75.75 137 ASN A N 1
ATOM 1110 C CA . ASN A 1 137 ? -17.018 -11.417 12.487 1.00 75.75 137 ASN A CA 1
ATOM 1111 C C . ASN A 1 137 ? -15.985 -12.323 11.801 1.00 75.75 137 ASN A C 1
ATOM 1113 O O . ASN A 1 137 ? -15.130 -11.864 11.043 1.00 75.75 137 ASN A O 1
ATOM 1117 N N . THR A 1 138 ? -16.057 -13.624 12.088 1.00 76.94 138 THR A N 1
ATOM 1118 C CA . THR A 1 138 ? -15.093 -14.633 11.612 1.00 76.94 138 THR A CA 1
ATOM 1119 C C . THR A 1 138 ? -14.959 -14.665 10.091 1.00 76.94 138 THR A C 1
ATOM 1121 O O . THR A 1 138 ? -13.846 -14.698 9.577 1.00 76.94 138 THR A O 1
ATOM 1124 N N . LYS A 1 139 ? -16.072 -14.556 9.354 1.00 80.75 139 LYS A N 1
ATOM 1125 C CA . LYS A 1 139 ? -16.047 -14.527 7.886 1.00 80.75 139 LYS A CA 1
ATOM 1126 C C . LYS A 1 139 ? -15.319 -13.292 7.348 1.00 80.75 139 LYS A C 1
ATOM 1128 O O . LYS A 1 139 ? -14.455 -13.422 6.487 1.00 80.75 139 LYS A O 1
ATOM 1133 N N . ALA A 1 140 ? -15.642 -12.101 7.860 1.00 78.00 140 ALA A N 1
ATOM 1134 C CA . ALA A 1 140 ? -14.966 -10.875 7.435 1.00 78.00 140 ALA A CA 1
ATOM 1135 C C . ALA A 1 140 ? -13.476 -10.886 7.802 1.00 78.00 140 ALA A C 1
ATOM 1137 O O . ALA A 1 140 ? -12.653 -10.353 7.059 1.00 78.00 140 ALA A O 1
ATOM 1138 N N . PHE A 1 141 ? -13.128 -11.516 8.924 1.00 79.62 141 PHE A N 1
ATOM 1139 C CA . PHE A 1 141 ? -11.750 -11.717 9.349 1.00 79.62 141 PHE A CA 1
ATOM 1140 C C . PHE A 1 141 ? -10.967 -12.622 8.386 1.00 79.62 141 PHE A C 1
ATOM 1142 O O . PHE A 1 141 ? -9.876 -12.242 7.954 1.00 79.62 141 PHE A O 1
ATOM 1149 N N . ASP A 1 142 ? -11.531 -13.765 7.994 1.00 81.06 142 ASP A N 1
ATOM 1150 C CA . ASP A 1 142 ? -10.905 -14.677 7.031 1.00 81.06 142 ASP A CA 1
ATOM 1151 C C . ASP A 1 142 ? -10.747 -14.014 5.655 1.00 81.06 142 ASP A C 1
ATOM 1153 O O . ASP A 1 142 ? -9.651 -14.010 5.087 1.00 81.06 142 ASP A O 1
ATOM 1157 N N . ASP A 1 143 ? -11.806 -13.373 5.147 1.00 82.38 143 ASP A N 1
ATOM 1158 C CA . ASP A 1 143 ? -11.782 -12.639 3.875 1.00 82.38 143 ASP A CA 1
ATOM 1159 C C . ASP A 1 143 ? -10.710 -11.534 3.879 1.00 82.38 143 ASP A C 1
ATOM 1161 O O . ASP A 1 143 ? -10.005 -11.320 2.885 1.00 82.38 143 ASP A O 1
ATOM 1165 N N . TYR A 1 144 ? -10.551 -10.846 5.011 1.00 84.06 144 TYR A N 1
ATOM 1166 C CA . TYR A 1 144 ? -9.532 -9.822 5.208 1.00 84.06 144 TYR A CA 1
ATOM 1167 C C . TYR A 1 144 ? -8.110 -10.396 5.218 1.00 84.06 144 TYR A C 1
ATOM 1169 O O . TYR A 1 144 ? -7.229 -9.823 4.574 1.00 84.06 144 TYR A O 1
ATOM 1177 N N . ILE A 1 145 ? -7.869 -11.532 5.883 1.00 83.75 145 ILE A N 1
ATOM 1178 C CA . ILE A 1 145 ? -6.559 -12.204 5.865 1.00 83.75 145 ILE A CA 1
ATOM 1179 C C . ILE A 1 145 ? -6.180 -12.591 4.434 1.00 83.75 145 ILE A C 1
ATOM 1181 O O . ILE A 1 145 ? -5.067 -12.295 3.986 1.00 83.75 145 ILE A O 1
ATOM 1185 N N . TRP A 1 146 ? -7.108 -13.210 3.700 1.00 85.69 146 TRP A N 1
ATOM 1186 C CA . TRP A 1 146 ? -6.881 -13.617 2.314 1.00 85.69 146 TRP A CA 1
ATOM 1187 C C . TRP A 1 146 ? -6.599 -12.429 1.399 1.00 85.69 146 TRP A C 1
ATOM 1189 O O . TRP A 1 146 ? -5.673 -12.482 0.577 1.00 85.69 146 TRP A O 1
ATOM 1199 N N . PHE A 1 147 ? -7.355 -11.341 1.562 1.00 88.19 147 PHE A N 1
ATOM 1200 C CA . PHE A 1 147 ? -7.096 -10.097 0.850 1.00 88.19 147 PHE A CA 1
ATOM 1201 C C . PHE A 1 147 ? -5.696 -9.563 1.164 1.00 88.19 147 PHE A C 1
ATOM 1203 O O . PHE A 1 147 ? -4.938 -9.294 0.234 1.00 88.19 147 PHE A O 1
ATOM 1210 N N . TRP A 1 148 ? -5.321 -9.453 2.442 1.00 87.38 148 TRP A N 1
ATOM 1211 C CA . TRP A 1 148 ? -4.030 -8.884 2.833 1.00 87.38 148 TRP A CA 1
ATOM 1212 C C . TRP A 1 148 ? -2.850 -9.673 2.303 1.00 87.38 148 TRP A C 1
ATOM 1214 O O . TRP A 1 148 ? -1.900 -9.090 1.783 1.00 87.38 148 TRP A O 1
ATOM 1224 N N . GLN A 1 149 ? -2.910 -10.997 2.417 1.00 86.69 149 GLN A N 1
ATOM 1225 C CA . GLN A 1 149 ? -1.862 -11.862 1.900 1.00 86.69 149 GLN A CA 1
ATOM 1226 C C . GLN A 1 149 ? -1.729 -11.699 0.383 1.00 86.69 149 GLN A C 1
ATOM 1228 O O . GLN A 1 149 ? -0.622 -11.566 -0.138 1.00 86.69 149 GLN A O 1
ATOM 1233 N N . THR A 1 150 ? -2.858 -11.648 -0.326 1.00 88.81 150 THR A N 1
ATOM 1234 C CA . THR A 1 150 ? -2.864 -11.447 -1.779 1.00 88.81 150 THR A CA 1
ATOM 1235 C C . THR A 1 150 ? -2.316 -10.071 -2.150 1.00 88.81 150 THR A C 1
ATOM 1237 O O . THR A 1 150 ? -1.498 -9.967 -3.062 1.00 88.81 150 THR A O 1
ATOM 1240 N N . TRP A 1 151 ? -2.718 -9.021 -1.436 1.00 90.06 151 TRP A N 1
ATOM 1241 C CA . TRP A 1 151 ? -2.229 -7.664 -1.650 1.00 90.06 151 TRP A CA 1
ATOM 1242 C C . TRP A 1 151 ? -0.722 -7.560 -1.403 1.00 90.06 151 TRP A C 1
ATOM 1244 O O . TRP A 1 151 ? -0.011 -6.990 -2.229 1.00 90.06 151 TRP A O 1
ATOM 1254 N N . ALA A 1 152 ? -0.213 -8.159 -0.322 1.00 87.25 152 ALA A N 1
ATOM 1255 C CA . ALA A 1 152 ? 1.209 -8.144 0.012 1.00 87.25 152 ALA A CA 1
ATOM 1256 C C . ALA A 1 152 ? 2.046 -8.848 -1.066 1.00 87.25 152 ALA A C 1
ATOM 1258 O O . ALA A 1 152 ? 3.043 -8.293 -1.530 1.00 87.25 152 ALA A O 1
ATOM 1259 N N . ASP A 1 153 ? 1.590 -10.015 -1.535 1.00 89.06 153 ASP A N 1
ATOM 1260 C CA . ASP A 1 153 ? 2.207 -10.746 -2.647 1.00 89.06 153 ASP A CA 1
ATOM 1261 C C . ASP A 1 153 ? 2.253 -9.904 -3.938 1.00 89.06 153 ASP A C 1
ATOM 1263 O O . ASP A 1 153 ? 3.221 -9.970 -4.703 1.00 89.06 153 ASP A O 1
ATOM 1267 N N . VAL A 1 154 ? 1.196 -9.132 -4.214 1.00 91.94 154 VAL A N 1
ATOM 1268 C CA . VAL A 1 154 ? 1.116 -8.256 -5.394 1.00 91.94 154 VAL A CA 1
ATOM 1269 C C . VAL A 1 154 ? 2.057 -7.064 -5.250 1.00 91.94 154 VAL A C 1
ATOM 1271 O O . VAL A 1 154 ? 2.794 -6.761 -6.187 1.00 91.94 154 VAL A O 1
ATOM 1274 N N . ASN A 1 155 ? 2.069 -6.411 -4.088 1.00 89.00 155 ASN A N 1
ATOM 1275 C CA . ASN A 1 155 ? 2.932 -5.265 -3.822 1.00 89.00 155 ASN A CA 1
ATOM 1276 C C . ASN A 1 155 ? 4.423 -5.649 -3.878 1.00 89.00 155 ASN A C 1
ATOM 1278 O O . ASN A 1 155 ? 5.241 -4.926 -4.454 1.00 89.00 155 ASN A O 1
ATOM 1282 N N . GLU A 1 156 ? 4.782 -6.831 -3.364 1.00 88.69 156 GLU A N 1
ATOM 1283 C CA . GLU A 1 156 ? 6.138 -7.371 -3.492 1.00 88.69 156 GLU A CA 1
ATOM 1284 C C . GLU A 1 156 ? 6.501 -7.629 -4.964 1.00 88.69 156 GLU A C 1
ATOM 1286 O O . GLU A 1 156 ? 7.583 -7.241 -5.414 1.00 88.69 156 GLU A O 1
ATOM 1291 N N . ALA A 1 157 ? 5.602 -8.245 -5.739 1.00 92.56 157 ALA A N 1
ATOM 1292 C CA . ALA A 1 157 ? 5.822 -8.458 -7.169 1.00 92.56 157 ALA A CA 1
ATOM 1293 C C . ALA A 1 157 ? 5.983 -7.130 -7.931 1.00 92.56 157 ALA A C 1
ATOM 1295 O O . ALA A 1 157 ? 6.864 -7.023 -8.785 1.00 92.56 157 ALA A O 1
ATOM 1296 N N . ASN A 1 158 ? 5.193 -6.107 -7.586 1.00 90.88 158 ASN A N 1
ATOM 1297 C CA . ASN A 1 158 ? 5.267 -4.778 -8.195 1.00 90.88 158 ASN A CA 1
ATOM 1298 C C . ASN A 1 158 ? 6.612 -4.101 -7.896 1.00 90.88 158 ASN A C 1
ATOM 1300 O O . ASN A 1 158 ? 7.250 -3.546 -8.786 1.00 90.88 158 ASN A O 1
ATOM 1304 N N . THR A 1 159 ? 7.098 -4.243 -6.661 1.00 87.75 159 THR A N 1
ATOM 1305 C CA . THR A 1 159 ? 8.417 -3.751 -6.237 1.00 87.75 159 THR A CA 1
ATOM 1306 C C . THR A 1 159 ? 9.559 -4.441 -6.986 1.00 87.75 159 THR A C 1
ATOM 1308 O O . THR A 1 159 ? 10.517 -3.799 -7.417 1.00 87.75 159 THR A O 1
ATOM 1311 N N . ARG A 1 160 ? 9.480 -5.764 -7.171 1.00 90.38 160 ARG A N 1
ATOM 1312 C CA . ARG A 1 160 ? 10.489 -6.503 -7.946 1.00 90.38 160 ARG A CA 1
ATOM 1313 C C . ARG A 1 160 ? 10.472 -6.103 -9.420 1.00 90.38 160 ARG A C 1
ATOM 1315 O O . ARG A 1 160 ? 11.539 -6.022 -10.027 1.00 90.38 160 ARG A O 1
ATOM 1322 N N . PHE A 1 161 ? 9.289 -5.844 -9.976 1.00 92.19 161 PHE A N 1
ATOM 1323 C CA . PHE A 1 161 ? 9.140 -5.331 -11.333 1.00 92.19 161 PHE A CA 1
ATOM 1324 C C . PHE A 1 161 ? 9.793 -3.954 -11.480 1.00 92.19 161 PHE A C 1
ATOM 1326 O O . PHE A 1 161 ? 10.683 -3.812 -12.310 1.00 92.19 161 PHE A O 1
ATOM 1333 N N . GLU A 1 162 ? 9.468 -2.988 -10.621 1.00 89.44 162 GLU A N 1
ATOM 1334 C CA . GLU A 1 162 ? 10.108 -1.664 -10.602 1.00 89.44 162 GLU A CA 1
ATOM 1335 C C . GLU A 1 162 ? 11.641 -1.757 -10.527 1.00 89.44 162 GLU A C 1
ATOM 1337 O O . GLU A 1 162 ? 12.356 -1.101 -11.285 1.00 89.44 162 GLU A O 1
ATOM 1342 N N . PHE A 1 163 ? 12.173 -2.625 -9.664 1.00 87.88 163 PHE A N 1
ATOM 1343 C CA . PHE A 1 163 ? 13.615 -2.835 -9.570 1.00 87.88 163 PHE A CA 1
ATOM 1344 C C . PHE A 1 163 ? 14.221 -3.355 -10.882 1.00 87.88 163 PHE A C 1
ATOM 1346 O O . PHE A 1 163 ? 15.304 -2.919 -11.280 1.00 87.88 163 PHE A O 1
ATOM 1353 N N . ALA A 1 164 ? 13.530 -4.261 -11.577 1.00 89.69 164 ALA A N 1
ATOM 1354 C CA . ALA A 1 164 ? 13.946 -4.731 -12.894 1.00 89.69 164 ALA A CA 1
ATOM 1355 C C . ALA A 1 164 ? 13.909 -3.601 -13.940 1.00 89.69 164 ALA A C 1
ATOM 1357 O O . ALA A 1 164 ? 14.868 -3.450 -14.699 1.00 89.69 164 ALA A O 1
ATOM 1358 N N . VAL A 1 165 ? 12.868 -2.760 -13.923 1.00 88.69 165 VAL A N 1
ATOM 1359 C CA . VAL A 1 165 ? 12.744 -1.573 -14.787 1.00 88.69 165 VAL A CA 1
ATOM 1360 C C . VAL A 1 165 ? 13.901 -0.596 -14.545 1.00 88.69 165 VAL A C 1
ATOM 1362 O O . VAL A 1 165 ? 14.557 -0.162 -15.490 1.00 88.69 165 VAL A O 1
ATOM 1365 N N . HIS A 1 166 ? 14.238 -0.297 -13.289 1.00 86.19 166 HIS A N 1
ATOM 1366 C CA . HIS A 1 166 ? 15.377 0.567 -12.962 1.00 86.19 166 HIS A CA 1
ATOM 1367 C C . HIS A 1 166 ? 16.725 -0.019 -13.389 1.00 86.19 166 HIS A C 1
ATOM 1369 O O . HIS A 1 166 ? 17.590 0.721 -13.859 1.00 86.19 166 HIS A O 1
ATOM 1375 N N . LYS A 1 167 ? 16.926 -1.336 -13.263 1.00 85.31 167 LYS A N 1
ATOM 1376 C CA . LYS A 1 167 ? 18.130 -1.997 -13.791 1.00 85.31 167 LYS A CA 1
ATOM 1377 C C . LYS A 1 167 ? 18.238 -1.857 -15.308 1.00 85.31 167 LYS A C 1
ATOM 1379 O O . LYS A 1 167 ? 19.346 -1.670 -15.809 1.00 85.31 167 LYS A O 1
ATOM 1384 N N . LEU A 1 168 ? 17.107 -1.920 -16.012 1.00 83.62 168 LEU A N 1
ATOM 1385 C CA . LEU A 1 168 ? 17.058 -1.715 -17.456 1.00 83.62 168 LEU A CA 1
ATOM 1386 C C . LEU A 1 168 ? 17.433 -0.271 -17.811 1.00 83.62 168 LEU A C 1
ATOM 1388 O O . LEU A 1 168 ? 18.284 -0.064 -18.669 1.00 83.62 168 LEU A O 1
ATOM 1392 N N . GLY A 1 169 ? 16.900 0.717 -17.083 1.00 82.06 169 GLY A N 1
ATOM 1393 C CA . GLY A 1 169 ? 17.288 2.126 -17.238 1.00 82.06 169 GLY A CA 1
ATOM 1394 C C . GLY A 1 169 ? 18.786 2.374 -17.007 1.00 82.06 169 GLY A C 1
ATOM 1395 O O . GLY A 1 169 ? 19.385 3.224 -17.658 1.00 82.06 169 GLY A O 1
ATOM 1396 N N . LYS A 1 170 ? 19.422 1.573 -16.141 1.00 83.88 170 LYS A N 1
ATOM 1397 C CA . LYS A 1 170 ? 20.879 1.571 -15.904 1.00 83.88 170 LYS A CA 1
ATOM 1398 C C . LYS A 1 170 ? 21.684 0.747 -16.921 1.00 83.88 170 LYS A C 1
ATOM 1400 O O . LYS A 1 170 ? 22.881 0.565 -16.722 1.00 83.88 170 LYS A O 1
ATOM 1405 N N . ARG A 1 171 ? 21.052 0.243 -17.987 1.00 79.25 171 ARG A N 1
ATOM 1406 C CA . ARG A 1 171 ? 21.676 -0.542 -19.069 1.00 79.25 171 ARG A CA 1
ATOM 1407 C C . ARG A 1 171 ? 22.388 -1.818 -18.595 1.00 79.25 171 ARG A C 1
ATOM 1409 O O . ARG A 1 171 ? 23.376 -2.246 -19.185 1.00 79.25 171 ARG A O 1
ATOM 1416 N N . ILE A 1 172 ? 21.888 -2.452 -17.532 1.00 82.25 172 ILE A N 1
ATOM 1417 C CA . ILE A 1 172 ? 22.416 -3.740 -17.058 1.00 82.25 172 ILE A CA 1
ATOM 1418 C C . ILE A 1 172 ? 21.932 -4.857 -17.992 1.00 82.25 172 ILE A C 1
ATOM 1420 O O . ILE A 1 172 ? 20.731 -5.046 -18.167 1.00 82.25 172 ILE A O 1
ATOM 1424 N N . THR A 1 173 ? 22.856 -5.647 -18.539 1.00 70.00 173 THR A N 1
ATOM 1425 C CA . THR A 1 173 ? 22.589 -6.664 -19.578 1.00 70.00 173 THR A CA 1
ATOM 1426 C C . THR A 1 173 ? 21.574 -7.741 -19.169 1.00 70.00 173 THR A C 1
ATOM 1428 O O . THR A 1 173 ? 20.762 -8.168 -19.984 1.00 70.00 173 THR A O 1
ATOM 1431 N N . SER A 1 174 ? 21.539 -8.145 -17.895 1.00 78.69 174 SER A N 1
ATOM 1432 C CA . SER A 1 174 ? 20.569 -9.128 -17.373 1.00 78.69 174 SER A CA 1
ATOM 1433 C C . SER A 1 174 ? 19.196 -8.544 -17.016 1.00 78.69 174 SER A C 1
ATOM 1435 O O . SER A 1 174 ? 18.276 -9.286 -16.655 1.00 78.69 174 SER A O 1
ATOM 1437 N N . ALA A 1 175 ? 19.020 -7.221 -17.105 1.00 82.00 175 ALA A N 1
ATOM 1438 C CA . ALA A 1 175 ? 17.772 -6.566 -16.724 1.00 82.00 175 ALA A CA 1
ATOM 1439 C C . ALA A 1 175 ? 16.593 -6.996 -17.605 1.00 82.00 175 ALA A C 1
ATOM 1441 O O . ALA A 1 175 ? 15.475 -7.094 -17.109 1.00 82.00 175 ALA A O 1
ATOM 1442 N N . HIS A 1 176 ? 16.854 -7.334 -18.870 1.00 81.06 176 HIS A N 1
ATOM 1443 C CA . HIS A 1 176 ? 15.833 -7.749 -19.828 1.00 81.06 176 HIS A CA 1
ATOM 1444 C C . HIS A 1 176 ? 15.054 -8.991 -19.365 1.00 81.06 176 HIS A C 1
ATOM 1446 O O . HIS A 1 176 ? 13.836 -8.956 -19.188 1.00 81.06 176 HIS A O 1
ATOM 1452 N N . GLN A 1 177 ? 15.767 -10.082 -19.070 1.00 85.88 177 GLN A N 1
ATOM 1453 C CA . GLN A 1 177 ? 15.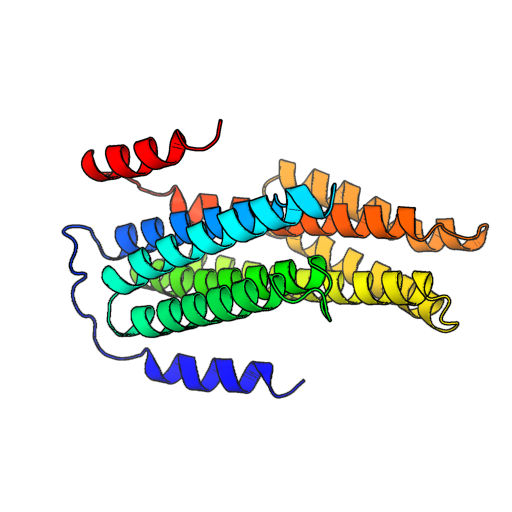154 -11.315 -18.561 1.00 85.88 177 GLN A CA 1
ATOM 1454 C C . GLN A 1 177 ? 14.436 -11.074 -17.228 1.00 85.88 177 GLN A C 1
ATOM 1456 O O . GLN A 1 177 ? 13.395 -11.672 -16.954 1.00 85.88 177 GLN A O 1
ATOM 1461 N N . SER A 1 178 ? 14.972 -10.164 -16.409 1.00 89.62 178 SER A N 1
ATOM 1462 C CA . SER A 1 178 ? 14.356 -9.777 -15.145 1.00 89.62 178 SER A CA 1
ATOM 1463 C C . SER A 1 178 ? 13.008 -9.086 -15.360 1.00 89.62 178 SER A C 1
ATOM 1465 O O . SER A 1 178 ? 12.029 -9.516 -14.756 1.00 89.62 178 SER A O 1
ATOM 1467 N N . VAL A 1 179 ? 12.921 -8.093 -16.253 1.00 90.19 179 VAL A N 1
ATOM 1468 C CA . VAL A 1 179 ? 11.667 -7.390 -16.583 1.00 90.19 179 VAL A CA 1
ATOM 1469 C C . VAL A 1 179 ? 10.617 -8.377 -17.086 1.00 90.19 179 VAL A C 1
ATOM 1471 O O . VAL A 1 179 ? 9.500 -8.386 -16.577 1.00 90.19 179 VAL A O 1
ATOM 1474 N N . MET A 1 180 ? 10.995 -9.262 -18.009 1.00 88.81 180 MET A N 1
ATOM 1475 C CA . MET A 1 180 ? 10.105 -10.268 -18.600 1.00 88.81 180 MET A CA 1
ATOM 1476 C C . MET A 1 180 ? 9.566 -11.274 -17.580 1.00 88.81 180 MET A C 1
ATOM 1478 O O . MET A 1 180 ? 8.400 -11.668 -17.623 1.00 88.81 180 MET A O 1
ATOM 1482 N N . LEU A 1 181 ? 10.413 -11.718 -16.651 1.00 91.69 181 LEU A N 1
ATOM 1483 C CA . LEU A 1 181 ? 9.993 -12.617 -15.583 1.00 91.69 181 LEU A CA 1
ATOM 1484 C C . LEU A 1 181 ? 9.091 -11.891 -14.579 1.00 91.69 181 LEU A C 1
ATOM 1486 O O . LEU A 1 181 ? 8.042 -12.415 -14.200 1.00 91.69 181 LEU A O 1
ATOM 1490 N N . GLN A 1 182 ? 9.489 -10.693 -14.141 1.00 94.00 182 GLN A N 1
ATOM 1491 C CA . GLN A 1 182 ? 8.739 -9.949 -13.133 1.00 94.00 182 GLN A CA 1
ATOM 1492 C C . GLN A 1 182 ? 7.395 -9.442 -13.668 1.00 94.00 182 GLN A C 1
ATOM 1494 O O . GLN A 1 182 ? 6.433 -9.451 -12.907 1.00 94.00 182 GLN A O 1
ATOM 1499 N N . SER A 1 183 ? 7.275 -9.093 -14.955 1.00 92.88 183 SER A N 1
ATOM 1500 C CA . SER A 1 183 ? 5.991 -8.716 -15.566 1.00 92.88 183 SER A CA 1
ATOM 1501 C C . SER A 1 183 ? 4.996 -9.878 -15.546 1.00 92.88 183 SER A C 1
ATOM 1503 O O . SER A 1 183 ? 3.880 -9.719 -15.056 1.00 92.88 183 SER A O 1
ATOM 1505 N N . LYS A 1 184 ? 5.411 -11.087 -15.952 1.00 92.56 184 LYS A N 1
ATOM 1506 C CA . LYS A 1 184 ? 4.570 -12.300 -15.890 1.00 92.56 184 LYS A CA 1
ATOM 1507 C C . LYS A 1 184 ? 4.133 -12.631 -14.461 1.00 92.56 184 LYS A C 1
ATOM 1509 O O . LYS A 1 184 ? 2.973 -12.978 -14.223 1.00 92.56 184 LYS A O 1
ATOM 1514 N N . ILE A 1 185 ? 5.051 -12.520 -13.496 1.00 94.88 185 ILE A N 1
ATOM 1515 C CA . ILE A 1 185 ? 4.732 -12.728 -12.078 1.00 94.88 185 ILE A CA 1
ATOM 1516 C C . ILE A 1 185 ? 3.718 -11.677 -11.613 1.00 94.88 185 ILE A C 1
ATOM 1518 O O . ILE A 1 185 ? 2.688 -12.049 -11.052 1.00 94.88 185 ILE A O 1
ATOM 1522 N N . LEU A 1 186 ? 3.975 -10.392 -11.871 1.00 94.81 186 LEU A N 1
ATOM 1523 C CA . LEU A 1 186 ? 3.101 -9.288 -11.482 1.00 94.81 186 LEU A CA 1
ATOM 1524 C C . LEU A 1 186 ? 1.703 -9.440 -12.085 1.00 94.81 186 LEU A C 1
ATOM 1526 O O . LEU A 1 186 ? 0.722 -9.351 -11.352 1.00 94.81 186 LEU A O 1
ATOM 1530 N N . GLN A 1 187 ? 1.602 -9.764 -13.376 1.00 94.75 187 GLN A N 1
ATOM 1531 C CA . GLN A 1 187 ? 0.334 -10.016 -14.060 1.00 94.75 187 GLN A CA 1
ATOM 1532 C C . GLN A 1 187 ? -0.480 -11.098 -13.342 1.00 94.75 187 GLN A C 1
ATOM 1534 O O . GLN A 1 187 ? -1.642 -10.884 -12.988 1.00 94.75 187 GLN A O 1
ATOM 1539 N N . LYS A 1 188 ? 0.141 -12.256 -13.080 1.00 94.75 188 LYS A N 1
ATOM 1540 C CA . LYS A 1 188 ? -0.511 -13.376 -12.393 1.00 94.75 188 LYS A CA 1
ATOM 1541 C C . LYS A 1 188 ? -0.974 -12.986 -10.991 1.00 94.75 188 LYS A C 1
ATOM 1543 O O . LYS A 1 188 ? -2.033 -13.431 -10.557 1.00 94.75 188 LYS A O 1
ATOM 1548 N N . ARG A 1 189 ? -0.187 -12.183 -10.268 1.00 93.81 189 ARG A N 1
ATOM 1549 C CA . ARG A 1 189 ? -0.534 -11.714 -8.919 1.00 93.81 189 ARG A CA 1
ATOM 1550 C C . ARG A 1 189 ? -1.677 -10.704 -8.952 1.00 93.81 189 ARG A C 1
ATOM 1552 O O . ARG A 1 189 ? -2.642 -10.896 -8.223 1.00 93.81 189 ARG A O 1
ATOM 1559 N N . ILE A 1 190 ? -1.627 -9.707 -9.833 1.00 92.50 190 ILE A N 1
ATOM 1560 C CA . ILE A 1 190 ? -2.688 -8.703 -10.005 1.00 92.50 190 ILE A CA 1
ATOM 1561 C C . ILE A 1 190 ? -4.030 -9.367 -10.334 1.00 92.50 190 ILE A C 1
ATOM 1563 O O . ILE A 1 190 ? -5.050 -9.015 -9.746 1.00 92.50 190 ILE A O 1
ATOM 1567 N N . LEU A 1 191 ? -4.043 -10.389 -11.195 1.00 92.81 191 LEU A N 1
ATOM 1568 C CA . LEU A 1 191 ? -5.272 -11.119 -11.522 1.00 92.81 191 LEU A CA 1
ATOM 1569 C C . LEU A 1 191 ? -5.902 -11.835 -10.316 1.00 92.81 191 LEU A C 1
ATOM 1571 O O . LEU A 1 191 ? -7.122 -11.993 -10.296 1.00 92.81 191 LEU A O 1
ATOM 1575 N N . LYS A 1 192 ? -5.120 -12.214 -9.294 1.00 91.38 192 LYS A N 1
ATOM 1576 C CA . LYS A 1 192 ? -5.665 -12.793 -8.054 1.00 91.38 192 LYS A CA 1
ATOM 1577 C C . LYS A 1 192 ? -6.466 -11.786 -7.230 1.00 91.38 192 LYS A C 1
ATOM 1579 O O . LYS A 1 192 ? -7.336 -12.203 -6.479 1.00 91.38 192 LYS A O 1
ATOM 1584 N N . LEU A 1 193 ? -6.228 -10.480 -7.378 1.00 88.00 193 LEU A N 1
ATOM 1585 C CA . LEU A 1 193 ? -6.996 -9.463 -6.648 1.00 88.00 193 LEU A CA 1
ATOM 1586 C C . LEU A 1 193 ? -8.455 -9.380 -7.110 1.00 88.00 193 LEU A C 1
ATOM 1588 O O . LEU A 1 193 ? -9.296 -8.878 -6.370 1.00 88.00 193 LEU A O 1
ATOM 1592 N N . ARG A 1 194 ? -8.786 -9.914 -8.295 1.00 88.12 194 ARG A N 1
ATOM 1593 C CA . ARG A 1 194 ? -10.142 -9.849 -8.861 1.00 88.12 194 ARG A CA 1
ATOM 1594 C C . ARG A 1 194 ? -11.208 -10.453 -7.953 1.00 88.12 194 ARG A C 1
ATOM 1596 O O . ARG A 1 194 ? -12.313 -9.927 -7.922 1.00 88.12 194 ARG A O 1
ATOM 1603 N N . SER A 1 195 ? -10.889 -11.519 -7.219 1.00 84.56 195 SER A N 1
ATOM 1604 C CA . SER A 1 195 ? -11.842 -12.189 -6.324 1.00 84.56 195 SER A CA 1
ATOM 1605 C C . SER A 1 195 ? -12.213 -11.359 -5.098 1.00 84.56 195 SER A C 1
ATOM 1607 O O . SER A 1 195 ? -13.179 -11.686 -4.420 1.00 84.56 195 SER A O 1
ATOM 1609 N N . PHE A 1 196 ? -11.457 -10.300 -4.801 1.00 82.50 196 PHE A N 1
ATOM 1610 C CA . PHE A 1 196 ? -11.648 -9.511 -3.593 1.00 82.50 196 PHE A CA 1
ATOM 1611 C C . PHE A 1 196 ? -12.293 -8.155 -3.859 1.00 82.50 196 PHE A C 1
ATOM 1613 O O . PHE A 1 196 ? -12.630 -7.479 -2.900 1.00 82.50 196 PHE A O 1
ATOM 1620 N N . VAL A 1 197 ? -12.477 -7.718 -5.101 1.00 83.38 197 VAL A N 1
ATOM 1621 C CA . VAL A 1 197 ? -12.801 -6.309 -5.392 1.00 83.38 197 VAL A CA 1
ATOM 1622 C C . VAL A 1 197 ? -14.135 -6.155 -6.117 1.00 83.38 197 VAL A C 1
ATOM 1624 O O . VAL A 1 197 ? -14.647 -7.111 -6.708 1.00 83.38 197 VAL A O 1
ATOM 1627 N N . SER A 1 198 ? -14.692 -4.941 -6.091 1.00 82.81 198 SER A N 1
ATOM 1628 C CA . SER A 1 198 ? -15.914 -4.600 -6.825 1.00 82.81 198 SER A CA 1
ATOM 1629 C C . SER A 1 198 ? -15.778 -4.805 -8.340 1.00 82.81 198 SER A C 1
ATOM 1631 O O . SER A 1 198 ? -14.679 -4.824 -8.896 1.00 82.81 198 SER A O 1
ATOM 1633 N N . CYS A 1 199 ? -16.911 -4.910 -9.045 1.00 81.06 199 CYS A N 1
ATOM 1634 C CA . CYS A 1 199 ? -16.929 -5.082 -10.504 1.00 81.06 199 CYS A CA 1
ATOM 1635 C C . CYS A 1 199 ? -16.189 -3.954 -11.248 1.00 81.06 199 CYS A C 1
ATOM 1637 O O . CYS A 1 199 ? -15.485 -4.221 -12.221 1.00 81.06 199 CYS A O 1
ATOM 1639 N N . GLN A 1 200 ? -16.295 -2.710 -10.765 1.00 80.94 200 GLN A N 1
ATOM 1640 C CA . GLN A 1 200 ? -15.572 -1.563 -11.324 1.00 80.94 200 GLN A CA 1
ATOM 1641 C C . GLN A 1 200 ? -14.054 -1.708 -11.146 1.00 80.94 200 GLN A C 1
ATOM 1643 O O . GLN A 1 200 ? -13.280 -1.453 -12.063 1.00 80.94 200 GLN A O 1
ATOM 1648 N N . SER A 1 201 ? -13.610 -2.186 -9.990 1.00 86.00 201 SER A N 1
ATOM 1649 C CA . SER A 1 201 ? -12.198 -2.468 -9.742 1.00 86.00 201 SER A CA 1
ATOM 1650 C C . SER A 1 201 ? -11.676 -3.664 -10.550 1.00 86.00 201 SER A C 1
ATOM 1652 O O . SER A 1 201 ? -10.508 -3.685 -10.945 1.00 86.00 201 SER A O 1
ATOM 1654 N N . GLN A 1 202 ? -12.531 -4.637 -10.882 1.00 88.69 202 GLN A N 1
ATOM 1655 C CA . GLN A 1 202 ? -12.151 -5.762 -11.743 1.00 88.69 202 GLN A CA 1
ATOM 1656 C C . GLN A 1 202 ? -11.830 -5.339 -13.182 1.00 88.69 202 GLN A C 1
ATOM 1658 O O . GLN A 1 202 ? -10.914 -5.914 -13.774 1.00 88.69 202 GLN A O 1
ATOM 1663 N N . SER A 1 203 ? -12.534 -4.356 -13.753 1.00 87.12 203 SER A N 1
ATOM 1664 C CA . SER A 1 203 ? -12.223 -3.863 -15.104 1.00 87.12 203 SER A CA 1
ATOM 1665 C C . SER A 1 203 ? -10.870 -3.144 -15.137 1.00 87.12 203 SER A C 1
ATOM 1667 O O . SER A 1 203 ? -10.059 -3.410 -16.026 1.00 87.12 203 SER A O 1
ATOM 1669 N N . ASN A 1 204 ? -10.564 -2.341 -14.113 1.00 88.44 204 ASN A N 1
ATOM 1670 C CA . ASN A 1 204 ? -9.253 -1.704 -13.950 1.00 88.44 204 ASN A CA 1
ATOM 1671 C C . ASN A 1 204 ? -8.123 -2.738 -13.802 1.00 88.44 204 ASN A C 1
ATOM 1673 O O . ASN A 1 204 ? -7.070 -2.601 -14.428 1.00 88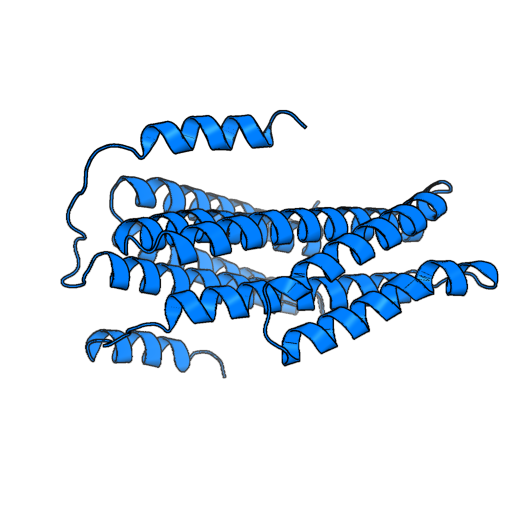.44 204 ASN A O 1
ATOM 1677 N N . ILE A 1 205 ? -8.356 -3.814 -13.036 1.00 91.12 205 ILE A N 1
ATOM 1678 C CA . ILE A 1 205 ? -7.421 -4.945 -12.943 1.00 91.12 205 ILE A CA 1
ATOM 1679 C C . ILE A 1 205 ? -7.175 -5.572 -14.322 1.00 91.12 205 ILE A C 1
ATOM 1681 O O . ILE A 1 205 ? -6.026 -5.852 -14.666 1.00 91.12 205 ILE A O 1
ATOM 1685 N N . GLN A 1 206 ? -8.223 -5.800 -15.120 1.00 91.31 206 GLN A N 1
ATOM 1686 C CA . GLN A 1 206 ? -8.069 -6.372 -16.461 1.00 91.31 206 GLN A CA 1
ATOM 1687 C C . GLN A 1 206 ? -7.272 -5.453 -17.390 1.00 91.31 206 GLN A C 1
ATOM 1689 O O . GLN A 1 206 ? -6.390 -5.939 -18.093 1.00 91.31 206 GLN A O 1
ATOM 1694 N N . ALA A 1 207 ? -7.544 -4.146 -17.376 1.00 89.12 207 ALA A N 1
ATOM 1695 C CA . ALA A 1 207 ? -6.823 -3.173 -18.195 1.00 89.12 207 ALA A CA 1
ATOM 1696 C C . ALA A 1 207 ? -5.319 -3.165 -17.873 1.00 89.12 207 ALA A C 1
ATOM 1698 O O . ALA A 1 207 ? -4.489 -3.302 -18.768 1.00 89.12 207 ALA A O 1
ATOM 1699 N N . ILE A 1 208 ? -4.958 -3.101 -16.587 1.00 90.62 208 ILE A N 1
ATOM 1700 C CA . ILE A 1 208 ? -3.552 -3.152 -16.161 1.00 90.62 208 ILE A CA 1
ATOM 1701 C C . ILE A 1 208 ? -2.925 -4.516 -16.468 1.00 90.62 208 ILE A C 1
ATOM 1703 O O . ILE A 1 208 ? -1.778 -4.580 -16.902 1.00 90.62 208 ILE A O 1
ATOM 1707 N N . SER A 1 209 ? -3.672 -5.610 -16.303 1.00 92.44 209 SER A N 1
ATOM 1708 C CA . SER A 1 209 ? -3.192 -6.950 -16.643 1.00 92.44 209 SER A CA 1
ATOM 1709 C C . SER A 1 209 ? -2.853 -7.096 -18.130 1.00 92.44 209 SER A C 1
ATOM 1711 O O . SER A 1 209 ? -1.846 -7.733 -18.433 1.00 92.44 209 SER A O 1
ATOM 1713 N N . ARG A 1 210 ? -3.643 -6.489 -19.029 1.00 90.44 210 ARG A N 1
ATOM 1714 C CA . ARG A 1 210 ? -3.362 -6.451 -20.476 1.00 90.44 210 ARG A CA 1
ATOM 1715 C C . ARG A 1 210 ? -2.104 -5.639 -20.779 1.00 90.44 210 ARG A C 1
ATOM 1717 O O . ARG A 1 210 ? -1.170 -6.160 -21.367 1.00 90.44 210 ARG A O 1
ATOM 1724 N N . ASN A 1 211 ? -1.992 -4.432 -20.224 1.00 88.88 211 ASN A N 1
ATOM 1725 C CA . ASN A 1 211 ? -0.785 -3.614 -20.402 1.00 88.88 211 ASN A CA 1
ATOM 1726 C C . ASN A 1 211 ? 0.495 -4.350 -19.958 1.00 88.88 211 ASN A C 1
ATOM 1728 O O . ASN A 1 211 ? 1.548 -4.199 -20.567 1.00 88.88 211 ASN A O 1
ATOM 1732 N N . ILE A 1 212 ? 0.415 -5.166 -18.900 1.00 90.31 212 ILE A N 1
ATOM 1733 C CA . ILE A 1 212 ? 1.541 -5.992 -18.444 1.00 90.31 212 ILE A CA 1
ATOM 1734 C C . ILE A 1 212 ? 1.758 -7.212 -19.356 1.00 90.31 212 ILE A C 1
ATOM 1736 O O . ILE A 1 212 ? 2.907 -7.604 -19.566 1.00 90.31 212 ILE A O 1
ATOM 1740 N N . SER A 1 213 ? 0.695 -7.823 -19.896 1.00 87.75 213 SER A N 1
ATOM 1741 C CA . SER A 1 213 ? 0.802 -8.966 -20.819 1.00 87.75 213 SER A CA 1
ATOM 1742 C C . SER A 1 213 ? 1.447 -8.612 -22.144 1.00 87.75 213 SER A C 1
ATOM 1744 O O . SER A 1 213 ? 2.064 -9.475 -22.764 1.00 87.75 213 SER A O 1
ATOM 1746 N N . ASP A 1 214 ? 1.320 -7.354 -22.547 1.00 85.06 214 ASP A N 1
ATOM 1747 C CA . ASP A 1 214 ? 1.830 -6.871 -23.822 1.00 85.06 214 ASP A CA 1
ATOM 1748 C C . ASP A 1 214 ? 3.339 -6.615 -23.757 1.00 85.06 214 ASP A C 1
ATOM 1750 O O . ASP A 1 214 ? 3.998 -6.640 -24.790 1.00 85.06 214 ASP A O 1
ATOM 1754 N N . ILE A 1 215 ? 3.920 -6.479 -22.553 1.00 84.81 215 ILE A N 1
ATOM 1755 C CA . ILE A 1 215 ? 5.367 -6.295 -22.355 1.00 84.81 215 ILE A CA 1
ATOM 1756 C C . ILE A 1 215 ? 6.156 -7.351 -23.157 1.00 84.81 215 ILE A C 1
ATOM 1758 O O . ILE A 1 215 ? 6.934 -6.959 -24.017 1.00 84.81 215 ILE A O 1
ATOM 1762 N N . PRO A 1 216 ? 5.941 -8.671 -22.999 1.00 75.38 216 PRO A N 1
ATOM 1763 C CA . PRO A 1 216 ? 6.630 -9.658 -23.823 1.00 75.38 216 PRO A CA 1
ATOM 1764 C C . PRO A 1 216 ? 6.573 -9.478 -25.344 1.00 75.38 216 PRO A C 1
ATOM 1766 O O . PRO A 1 216 ? 7.553 -9.820 -25.998 1.00 75.38 216 PRO A O 1
ATOM 1769 N N . GLY A 1 217 ? 5.456 -8.986 -25.890 1.00 65.50 217 GLY A N 1
ATOM 1770 C CA . GLY A 1 217 ? 5.269 -8.793 -27.333 1.00 65.50 217 GLY A CA 1
ATOM 1771 C C . GLY A 1 217 ? 5.789 -7.448 -27.844 1.00 65.50 217 GLY A C 1
ATOM 1772 O O . GLY A 1 217 ? 6.262 -7.358 -28.965 1.00 65.50 217 GLY A O 1
ATOM 1773 N N . ILE A 1 218 ? 5.777 -6.404 -27.014 1.00 65.31 218 ILE A N 1
ATOM 1774 C CA . ILE A 1 218 ? 6.360 -5.096 -27.355 1.00 65.31 218 ILE A CA 1
ATOM 1775 C C . ILE A 1 218 ? 7.901 -5.197 -27.411 1.00 65.31 218 ILE A C 1
ATOM 1777 O O . ILE A 1 218 ? 8.549 -4.506 -28.193 1.00 65.31 218 ILE A O 1
ATOM 1781 N N . TYR A 1 219 ? 8.486 -6.104 -26.618 1.00 59.84 219 TYR A N 1
ATOM 1782 C CA . TYR A 1 219 ? 9.931 -6.348 -26.531 1.00 59.84 219 TYR A CA 1
ATOM 1783 C C . TYR A 1 219 ? 10.520 -7.245 -27.637 1.00 59.84 219 TYR A C 1
ATOM 1785 O O . TYR A 1 219 ? 11.741 -7.388 -27.676 1.00 59.84 219 TYR A O 1
ATOM 1793 N N . SER A 1 220 ? 9.714 -7.863 -28.514 1.00 58.88 220 SER A N 1
ATOM 1794 C CA . SER A 1 220 ? 10.245 -8.717 -29.592 1.00 58.88 220 SER A CA 1
ATOM 1795 C C . SER A 1 220 ? 10.752 -7.943 -30.811 1.00 58.88 220 SER A C 1
ATOM 1797 O O . SER A 1 220 ? 11.590 -8.481 -31.525 1.00 58.88 220 SER A O 1
ATOM 1799 N N . ASP A 1 221 ? 10.311 -6.695 -31.015 1.00 47.34 221 ASP A N 1
ATOM 1800 C CA . ASP A 1 221 ? 10.582 -5.946 -32.255 1.00 47.34 221 ASP A CA 1
ATOM 1801 C C . ASP A 1 221 ? 11.179 -4.535 -32.058 1.00 47.34 221 ASP A C 1
ATOM 1803 O O . ASP A 1 221 ? 11.589 -3.909 -33.033 1.00 47.34 221 ASP A O 1
ATOM 1807 N N . THR A 1 222 ? 11.286 -4.011 -30.826 1.00 51.75 222 THR A N 1
ATOM 1808 C CA . THR A 1 222 ? 11.858 -2.668 -30.568 1.00 51.75 222 THR A CA 1
ATOM 1809 C C . THR A 1 222 ? 12.532 -2.530 -29.197 1.00 51.75 222 THR A C 1
ATOM 1811 O O . THR A 1 222 ? 12.176 -3.216 -28.238 1.00 51.75 222 THR A O 1
ATOM 1814 N N . ASP A 1 223 ? 13.485 -1.590 -29.093 1.00 58.56 223 ASP A N 1
ATOM 1815 C CA . ASP A 1 223 ? 14.004 -1.065 -27.822 1.00 58.56 223 ASP A CA 1
ATOM 1816 C C . ASP A 1 223 ? 12.844 -0.457 -27.024 1.00 58.56 223 ASP A C 1
ATOM 1818 O O . ASP A 1 223 ? 12.412 0.676 -27.253 1.00 58.56 223 ASP A O 1
ATOM 1822 N N . VAL A 1 224 ? 12.289 -1.214 -26.084 1.00 62.69 224 VAL A N 1
ATOM 1823 C CA . VAL A 1 224 ? 11.185 -0.699 -25.280 1.00 62.69 224 VAL A CA 1
ATOM 1824 C C . VAL A 1 224 ? 11.699 0.369 -24.338 1.00 62.69 224 VAL A C 1
ATOM 1826 O O . VAL A 1 224 ? 12.561 0.142 -23.482 1.00 62.69 224 VAL A O 1
ATOM 1829 N N . SER A 1 225 ? 11.109 1.549 -24.482 1.00 73.88 225 SER A N 1
ATOM 1830 C CA . SER A 1 225 ? 11.489 2.701 -23.693 1.00 73.88 225 SER A CA 1
ATOM 1831 C C . SER A 1 225 ? 11.264 2.444 -22.202 1.00 73.88 225 SER A C 1
ATOM 1833 O O . SER A 1 225 ? 10.157 2.128 -21.757 1.00 73.88 225 SER A O 1
ATOM 1835 N N . TYR A 1 226 ? 12.317 2.655 -21.412 1.00 81.56 226 TYR A N 1
ATOM 1836 C CA . TYR A 1 226 ? 12.288 2.682 -19.947 1.00 81.56 226 TYR A CA 1
ATOM 1837 C C . TYR A 1 226 ? 11.099 3.489 -19.393 1.00 81.56 226 TYR A C 1
ATOM 1839 O O . TYR A 1 226 ? 10.491 3.101 -18.395 1.00 81.56 226 TYR A O 1
ATOM 1847 N N . THR A 1 227 ? 10.720 4.580 -20.067 1.00 81.50 227 THR A N 1
ATOM 1848 C CA . THR A 1 227 ? 9.598 5.434 -19.653 1.00 81.50 227 THR A CA 1
ATOM 1849 C C . THR A 1 227 ? 8.247 4.731 -19.769 1.00 81.50 227 THR A C 1
ATOM 1851 O O . THR A 1 227 ? 7.386 4.913 -18.910 1.00 81.50 227 THR A O 1
ATOM 1854 N N . HIS A 1 228 ? 8.061 3.879 -20.779 1.00 86.00 228 HIS A N 1
ATOM 1855 C CA . HIS A 1 228 ? 6.830 3.113 -20.958 1.00 86.00 228 HIS A CA 1
ATOM 1856 C C . HIS A 1 228 ? 6.642 2.091 -19.830 1.00 86.00 228 HIS A C 1
ATOM 1858 O O . HIS A 1 228 ? 5.585 2.041 -19.200 1.00 86.00 228 HIS A O 1
ATOM 1864 N N . LEU A 1 229 ? 7.694 1.337 -19.501 1.00 87.81 229 LEU A N 1
ATOM 1865 C CA . LEU A 1 229 ? 7.677 0.408 -18.369 1.00 87.81 229 LEU A CA 1
ATOM 1866 C C . LEU A 1 229 ? 7.406 1.105 -17.034 1.00 87.81 229 LEU A C 1
ATOM 1868 O O . LEU A 1 229 ? 6.660 0.587 -16.202 1.00 87.81 229 LEU A O 1
ATOM 1872 N N . LEU A 1 230 ? 8.011 2.277 -16.830 1.00 84.81 230 LEU A N 1
ATOM 1873 C CA . LEU A 1 230 ? 7.804 3.067 -15.623 1.00 84.81 230 LEU A CA 1
ATOM 1874 C C . LEU A 1 230 ? 6.342 3.522 -15.507 1.00 84.81 230 LEU A C 1
ATOM 1876 O O . LEU A 1 230 ? 5.767 3.470 -14.422 1.00 84.81 230 LEU A O 1
ATOM 1880 N N . ASN A 1 231 ? 5.703 3.881 -16.625 1.00 87.06 231 ASN A N 1
ATOM 1881 C CA . ASN A 1 231 ? 4.275 4.198 -16.657 1.00 87.06 231 ASN A CA 1
ATOM 1882 C C . ASN A 1 231 ? 3.401 2.987 -16.301 1.00 87.06 231 ASN A C 1
ATOM 1884 O O . ASN A 1 231 ? 2.455 3.132 -15.525 1.00 87.06 231 ASN A O 1
ATOM 1888 N N . ILE A 1 232 ? 3.724 1.791 -16.808 1.00 89.38 232 ILE A N 1
ATOM 1889 C CA . ILE A 1 232 ? 3.011 0.557 -16.436 1.00 89.38 232 ILE A CA 1
ATOM 1890 C C . ILE A 1 232 ? 3.136 0.299 -14.931 1.00 89.38 232 ILE A C 1
ATOM 1892 O O . ILE A 1 232 ? 2.126 0.054 -14.269 1.00 89.38 232 ILE A O 1
ATOM 1896 N N . TYR A 1 233 ? 4.348 0.406 -14.379 1.00 89.25 233 TYR A N 1
ATOM 1897 C CA . TYR A 1 233 ? 4.585 0.290 -12.940 1.00 89.25 233 TYR A CA 1
ATOM 1898 C C . TYR A 1 233 ? 3.757 1.306 -12.142 1.00 89.25 233 TYR A C 1
ATOM 1900 O O . TYR A 1 233 ? 3.041 0.921 -11.219 1.00 89.25 233 TYR A O 1
ATOM 1908 N N . ASN A 1 234 ? 3.802 2.586 -12.515 1.00 85.44 234 ASN A N 1
ATOM 1909 C CA . ASN A 1 234 ? 3.076 3.646 -11.817 1.00 85.44 234 ASN A CA 1
ATOM 1910 C C . ASN A 1 234 ? 1.561 3.400 -11.827 1.00 85.44 234 ASN A C 1
ATOM 1912 O O . ASN A 1 234 ? 0.893 3.598 -10.812 1.00 85.44 234 ASN A O 1
ATOM 1916 N N . ASN A 1 235 ? 1.015 2.925 -12.949 1.00 88.38 235 ASN A N 1
ATOM 1917 C CA . ASN A 1 235 ? -0.400 2.575 -13.063 1.00 88.38 235 ASN A CA 1
ATOM 1918 C C . ASN A 1 235 ? -0.764 1.362 -12.197 1.00 88.38 235 ASN A C 1
ATOM 1920 O O . ASN A 1 235 ? -1.769 1.400 -11.487 1.00 88.38 235 ASN A O 1
ATOM 1924 N N . ALA A 1 236 ? 0.068 0.315 -12.197 1.00 88.88 236 ALA A N 1
ATOM 1925 C CA . ALA A 1 236 ? -0.111 -0.837 -11.318 1.00 88.88 236 ALA A CA 1
ATOM 1926 C C . ALA A 1 236 ? -0.049 -0.429 -9.838 1.00 88.88 236 ALA A C 1
ATOM 1928 O O . ALA A 1 236 ? -0.896 -0.843 -9.052 1.00 88.88 236 ALA A O 1
ATOM 1929 N N . ASN A 1 237 ? 0.893 0.439 -9.471 1.00 86.44 237 ASN A N 1
ATOM 1930 C CA . ASN A 1 237 ? 1.051 0.947 -8.113 1.00 86.44 237 ASN A CA 1
ATOM 1931 C C . ASN A 1 237 ? -0.188 1.730 -7.646 1.00 86.44 237 ASN A C 1
ATOM 1933 O O . ASN A 1 237 ? -0.720 1.470 -6.568 1.00 86.44 237 ASN A O 1
ATOM 1937 N N . LYS A 1 238 ? -0.700 2.639 -8.490 1.00 85.00 238 LYS A N 1
ATOM 1938 C CA . LYS A 1 238 ? -1.942 3.385 -8.224 1.00 85.00 238 LYS A CA 1
ATOM 1939 C C . LYS A 1 238 ? -3.128 2.451 -7.996 1.00 85.00 238 LYS A C 1
ATOM 1941 O O . LYS A 1 238 ? -3.861 2.642 -7.031 1.00 85.00 238 LYS A O 1
ATOM 1946 N N . LEU A 1 239 ? -3.285 1.428 -8.840 1.00 88.00 239 LEU A N 1
ATOM 1947 C CA . LEU A 1 239 ? -4.330 0.417 -8.672 1.00 88.00 239 LEU A CA 1
ATOM 1948 C C . LEU A 1 239 ? -4.172 -0.340 -7.349 1.00 88.00 239 LEU A C 1
ATOM 1950 O O . LEU A 1 239 ? -5.125 -0.459 -6.592 1.00 88.00 239 LEU A O 1
ATOM 1954 N N . ILE A 1 240 ? -2.978 -0.848 -7.039 1.00 87.44 240 ILE A N 1
ATOM 1955 C CA . ILE A 1 240 ? -2.730 -1.619 -5.810 1.00 87.44 240 ILE A CA 1
ATOM 1956 C C . ILE A 1 240 ? -3.149 -0.816 -4.570 1.00 87.44 240 ILE A C 1
ATOM 1958 O O . ILE A 1 240 ? -3.820 -1.355 -3.685 1.00 87.44 240 ILE A O 1
ATOM 1962 N N . PHE A 1 241 ? -2.818 0.477 -4.518 1.00 85.00 241 PHE A N 1
ATOM 1963 C CA . PHE A 1 241 ? -3.225 1.340 -3.410 1.00 85.00 241 PHE A CA 1
ATOM 1964 C C . PHE A 1 241 ? -4.704 1.721 -3.438 1.00 85.00 241 PHE A C 1
ATOM 1966 O O . PHE A 1 241 ? -5.312 1.785 -2.373 1.00 85.00 241 PHE A O 1
ATOM 1973 N N . SER A 1 242 ? -5.314 1.910 -4.611 1.00 85.06 242 SER A N 1
ATOM 1974 C CA . SER A 1 242 ? -6.754 2.179 -4.693 1.00 85.06 242 SER A CA 1
ATOM 1975 C C . SER A 1 242 ? -7.585 0.991 -4.203 1.00 85.06 242 SER A C 1
ATOM 1977 O O . SER A 1 242 ? -8.595 1.182 -3.539 1.00 85.06 242 SER A O 1
ATOM 1979 N N . LEU A 1 243 ? -7.149 -0.241 -4.487 1.00 87.06 243 LEU A N 1
ATOM 1980 C CA . LEU A 1 243 ? -7.826 -1.458 -4.024 1.00 87.06 243 LEU A CA 1
ATOM 1981 C C . LEU A 1 243 ? -7.691 -1.652 -2.510 1.00 87.06 243 LEU A C 1
ATOM 1983 O O . LEU A 1 243 ? -8.619 -2.131 -1.860 1.00 87.06 243 LEU A O 1
ATOM 1987 N N . LEU A 1 244 ? -6.542 -1.273 -1.942 1.00 86.44 244 LEU A N 1
ATOM 1988 C CA . LEU A 1 244 ? -6.390 -1.205 -0.491 1.00 86.44 244 LEU A CA 1
ATOM 1989 C C . LEU A 1 244 ? -7.351 -0.178 0.107 1.00 86.44 244 LEU A C 1
ATOM 1991 O O . LEU A 1 244 ? -8.030 -0.479 1.084 1.00 86.44 244 LEU A O 1
ATOM 1995 N N . ASP A 1 245 ? -7.422 1.012 -0.485 1.00 84.62 245 ASP A N 1
ATOM 1996 C CA . ASP A 1 245 ? -8.303 2.084 -0.028 1.00 84.62 245 ASP A CA 1
ATOM 1997 C C . ASP A 1 245 ? -9.778 1.662 -0.049 1.00 84.62 245 ASP A C 1
ATOM 1999 O O . ASP A 1 245 ? -10.463 1.815 0.959 1.00 84.62 245 ASP A O 1
ATOM 2003 N N . GLU A 1 246 ? -10.232 1.036 -1.141 1.00 85.31 246 GLU A N 1
ATOM 2004 C CA . GLU A 1 246 ? -11.575 0.453 -1.280 1.00 85.31 246 GLU A CA 1
ATOM 2005 C C . GLU A 1 246 ? -11.866 -0.554 -0.157 1.00 85.31 246 GLU A C 1
ATOM 2007 O O . GLU A 1 246 ? -12.931 -0.519 0.461 1.00 85.31 246 GLU A O 1
ATOM 2012 N N . LYS A 1 247 ? -10.910 -1.434 0.161 1.00 84.25 247 LYS A N 1
ATOM 2013 C CA . LYS A 1 247 ? -11.082 -2.409 1.245 1.00 84.25 247 LYS A CA 1
ATOM 2014 C C . LYS A 1 247 ? -11.147 -1.786 2.625 1.00 84.25 247 LYS A C 1
ATOM 2016 O O . LYS A 1 247 ? -11.958 -2.215 3.445 1.00 84.25 247 LYS A O 1
ATOM 2021 N N . LEU A 1 248 ? -10.317 -0.785 2.885 1.00 82.44 248 LEU A N 1
ATOM 2022 C CA . LEU A 1 248 ? -10.353 -0.061 4.149 1.00 82.44 248 LEU A CA 1
ATOM 2023 C C . LEU A 1 248 ? -11.626 0.776 4.277 1.00 82.44 248 LEU A C 1
ATOM 2025 O O . LEU A 1 248 ? -12.159 0.877 5.378 1.00 82.44 248 LEU A O 1
ATOM 2029 N N . ASP A 1 249 ? -12.145 1.322 3.174 1.00 83.62 249 ASP A N 1
ATOM 2030 C CA . ASP A 1 249 ? -13.389 2.092 3.157 1.00 83.62 249 ASP A CA 1
ATOM 2031 C C . ASP A 1 249 ? -14.562 1.275 3.693 1.00 83.62 249 ASP A C 1
ATOM 2033 O O . ASP A 1 249 ? -15.258 1.735 4.598 1.00 83.62 249 ASP A O 1
ATOM 2037 N N . VAL A 1 250 ? -14.707 0.027 3.239 1.00 81.12 250 VAL A N 1
ATOM 2038 C CA . VAL A 1 250 ? -15.733 -0.906 3.735 1.00 81.12 250 VAL A CA 1
ATOM 2039 C C . VAL A 1 250 ? -15.623 -1.113 5.251 1.00 81.12 250 VAL A C 1
ATOM 2041 O O . VAL A 1 250 ? -16.632 -1.074 5.950 1.00 81.12 250 VAL A O 1
ATOM 2044 N N . LEU A 1 251 ? -14.406 -1.263 5.785 1.00 73.12 251 LEU A N 1
ATOM 2045 C CA . LEU A 1 251 ? -14.183 -1.445 7.228 1.00 73.12 251 LEU A CA 1
ATOM 2046 C C . LEU A 1 251 ? -14.438 -0.164 8.038 1.00 73.12 251 LEU A C 1
ATOM 2048 O O . LEU A 1 251 ? -14.844 -0.225 9.198 1.00 73.12 251 LEU A O 1
ATOM 2052 N N . THR A 1 252 ? -14.207 1.005 7.439 1.00 72.00 252 THR A N 1
ATOM 2053 C CA . THR A 1 252 ? -14.434 2.304 8.093 1.00 72.00 252 THR A CA 1
ATOM 2054 C C . THR A 1 252 ? -15.868 2.826 7.969 1.00 72.00 252 THR A C 1
ATOM 2056 O O . THR A 1 252 ? -16.256 3.680 8.763 1.00 72.00 252 THR A O 1
ATOM 2059 N N . SER A 1 253 ? -16.656 2.331 7.008 1.00 68.19 253 SER A N 1
ATOM 2060 C CA . SER A 1 253 ? -18.004 2.829 6.682 1.00 68.19 253 SER A CA 1
ATOM 2061 C C . SER A 1 253 ? -19.147 2.078 7.374 1.00 68.19 253 SER A C 1
ATOM 2063 O O . SER A 1 253 ? -20.233 2.639 7.523 1.00 68.19 253 SER A O 1
ATOM 2065 N N . GLN A 1 254 ? -18.932 0.848 7.852 1.00 55.06 254 GLN A N 1
ATOM 2066 C CA . GLN A 1 254 ? -19.966 0.099 8.576 1.00 55.06 254 GLN A CA 1
ATOM 2067 C C . GLN A 1 254 ? -20.209 0.696 9.983 1.00 55.06 254 GLN A C 1
ATOM 2069 O O . GLN A 1 254 ? -19.318 0.731 10.827 1.00 55.06 254 GLN A O 1
ATOM 2074 N N . ASN A 1 255 ? -21.440 1.172 10.229 1.00 44.91 255 ASN A N 1
ATOM 2075 C CA . ASN A 1 255 ? -21.981 1.672 11.509 1.00 44.91 255 ASN A CA 1
ATOM 2076 C C . ASN A 1 255 ? -21.245 2.843 12.180 1.00 44.91 255 ASN A C 1
ATOM 2078 O O . ASN A 1 255 ? -21.076 2.887 13.398 1.00 44.91 255 ASN A O 1
ATOM 2082 N N . ALA A 1 256 ? -20.879 3.851 11.398 1.00 41.34 256 ALA A N 1
ATOM 2083 C CA . ALA A 1 256 ? -20.536 5.164 11.920 1.00 41.34 256 ALA A CA 1
ATOM 2084 C C . ALA A 1 256 ? -21.812 5.953 12.302 1.00 41.34 256 ALA A C 1
ATOM 2086 O O . ALA A 1 256 ? -22.183 6.907 11.616 1.00 41.34 256 ALA A O 1
ATOM 2087 N N . VAL A 1 257 ? -22.461 5.620 13.430 1.00 40.09 257 VAL A N 1
ATOM 2088 C CA . VAL A 1 257 ? -23.231 6.635 14.182 1.00 40.09 257 VAL A CA 1
ATOM 2089 C C . VAL A 1 257 ? -22.193 7.551 14.827 1.00 40.09 257 VAL A C 1
ATOM 2091 O O . VAL A 1 257 ? -21.897 7.481 16.011 1.00 40.09 257 VAL A O 1
ATOM 2094 N N . MET A 1 258 ? -21.544 8.369 13.998 1.00 45.59 258 MET A N 1
ATOM 2095 C CA . MET A 1 258 ? -20.609 9.372 14.481 1.00 45.59 258 MET A CA 1
ATOM 2096 C C . MET A 1 258 ? -21.392 10.361 15.329 1.00 45.59 258 MET A C 1
ATOM 2098 O O . MET A 1 258 ? -22.215 11.116 14.805 1.00 45.59 258 MET A O 1
ATOM 2102 N N . THR A 1 259 ? -21.107 10.366 16.626 1.00 46.00 259 THR A N 1
ATOM 2103 C CA . THR A 1 259 ? -21.485 11.448 17.529 1.00 46.00 259 THR A CA 1
ATOM 2104 C C . THR A 1 259 ? -21.004 12.785 16.954 1.00 46.00 259 THR A C 1
ATOM 2106 O O . THR A 1 259 ? -19.938 12.877 16.331 1.00 46.00 259 THR A O 1
ATOM 2109 N N . ASP A 1 260 ? -21.823 13.830 17.092 1.00 42.91 260 ASP A N 1
ATOM 2110 C CA . ASP A 1 260 ? -21.656 15.096 16.363 1.00 42.91 260 ASP A CA 1
ATOM 2111 C C . ASP A 1 260 ? -20.323 15.820 16.646 1.00 42.91 260 ASP A C 1
ATOM 2113 O O . ASP A 1 260 ? -19.843 16.580 15.801 1.00 42.91 260 ASP A O 1
ATOM 2117 N N . ASP A 1 261 ? -19.646 15.514 17.754 1.00 43.00 261 ASP A N 1
ATOM 2118 C CA . ASP A 1 261 ? -18.302 16.029 18.053 1.00 43.00 261 ASP A CA 1
ATOM 2119 C C . ASP A 1 261 ? -17.213 15.436 17.144 1.00 43.00 261 ASP A C 1
ATOM 2121 O O . ASP A 1 261 ? -16.261 16.119 16.750 1.00 43.00 261 ASP A O 1
ATOM 2125 N N . ILE A 1 262 ? -17.383 14.188 16.707 1.00 48.25 262 ILE A N 1
ATOM 2126 C CA . ILE A 1 262 ? -16.469 13.526 15.771 1.00 48.25 262 ILE A CA 1
ATOM 2127 C C . ILE A 1 262 ? -16.781 13.972 14.353 1.00 48.25 262 ILE A C 1
ATOM 2129 O O . ILE A 1 262 ? -15.852 14.176 13.574 1.00 48.25 262 ILE A O 1
ATOM 2133 N N . LYS A 1 263 ? -18.056 14.210 14.012 1.00 46.81 263 LYS A N 1
ATOM 2134 C CA . LYS A 1 263 ? -18.389 14.893 12.755 1.00 46.81 263 LYS A CA 1
ATOM 2135 C C . LYS A 1 263 ? -17.727 16.261 12.708 1.00 46.81 263 LYS A C 1
ATOM 2137 O O . LYS A 1 263 ? -17.124 16.560 11.690 1.00 46.81 263 LYS A O 1
ATOM 2142 N N . LYS A 1 264 ? -17.732 17.051 13.788 1.00 47.28 264 LYS A N 1
ATOM 2143 C CA . LYS A 1 264 ? -17.019 18.340 13.836 1.00 47.28 264 LYS A CA 1
ATOM 2144 C C . LYS A 1 264 ? -15.513 18.192 13.619 1.00 47.28 264 LYS A C 1
ATOM 2146 O O . LYS A 1 264 ? -14.962 18.941 12.821 1.00 47.28 264 LYS A O 1
ATOM 2151 N N . HIS A 1 265 ? -14.844 17.221 14.244 1.00 45.28 265 HIS A N 1
ATOM 2152 C CA . HIS A 1 265 ? -13.410 16.990 14.005 1.00 45.28 265 HIS A CA 1
ATOM 2153 C C . HIS A 1 265 ? -13.115 16.421 12.608 1.00 45.28 265 HIS A C 1
ATOM 2155 O O . HIS A 1 265 ? -12.175 16.850 11.944 1.00 45.28 265 HIS A O 1
ATOM 2161 N N . VAL A 1 266 ? -13.934 15.502 12.101 1.00 42.81 266 VAL A N 1
ATOM 2162 C CA . VAL A 1 266 ? -13.781 14.927 10.758 1.00 42.81 266 VAL A CA 1
ATOM 2163 C C . VAL A 1 266 ? -14.123 15.938 9.665 1.00 42.81 266 VAL A C 1
ATOM 2165 O O . VAL A 1 266 ? -13.438 15.930 8.643 1.00 42.81 266 VAL A O 1
ATOM 2168 N N . LEU A 1 267 ? -15.102 16.824 9.882 1.00 40.25 267 LEU A N 1
ATOM 2169 C CA . LEU A 1 267 ? -15.449 17.957 9.016 1.00 40.25 267 LEU A CA 1
ATOM 2170 C C . LEU A 1 267 ? -14.362 19.033 9.063 1.00 40.25 267 LEU A C 1
ATOM 2172 O O . LEU A 1 267 ? -13.903 19.441 8.004 1.00 40.25 267 LEU A O 1
ATOM 2176 N N . ALA A 1 268 ? -13.850 19.405 10.240 1.00 44.25 268 ALA A N 1
ATOM 2177 C CA . ALA A 1 268 ? -12.715 20.328 10.360 1.00 44.25 268 ALA A CA 1
ATOM 2178 C C . ALA A 1 268 ? -11.471 19.831 9.595 1.00 44.25 268 ALA A C 1
ATOM 2180 O O . ALA A 1 268 ? -10.728 20.623 9.016 1.00 44.25 268 ALA A O 1
ATOM 2181 N N . ILE A 1 269 ? -11.281 18.509 9.509 1.00 42.59 269 ILE A N 1
ATOM 2182 C CA . ILE A 1 269 ? -10.201 17.896 8.721 1.00 42.59 269 ILE A CA 1
ATOM 2183 C C . ILE A 1 269 ? -10.587 17.711 7.234 1.00 42.59 269 ILE A C 1
ATOM 2185 O O . ILE A 1 269 ? -9.708 17.637 6.379 1.00 42.59 269 ILE A O 1
ATOM 2189 N N . LYS A 1 270 ? -11.882 17.665 6.882 1.00 35.19 270 LYS A N 1
ATOM 2190 C CA . LYS A 1 270 ? -12.366 17.571 5.487 1.00 35.19 270 LYS A CA 1
ATOM 2191 C C . LYS A 1 270 ? -12.204 18.888 4.711 1.00 35.19 270 LYS A C 1
ATOM 2193 O O . LYS A 1 270 ? -12.146 18.845 3.490 1.00 35.19 270 LYS A O 1
ATOM 2198 N N . TYR A 1 271 ? -12.087 20.025 5.401 1.00 33.75 271 TYR A N 1
ATOM 2199 C CA . TYR A 1 271 ? -11.964 21.357 4.787 1.00 33.75 271 TYR A CA 1
ATOM 2200 C C . TYR A 1 271 ? -10.529 21.917 4.719 1.00 33.75 271 TYR A C 1
ATOM 2202 O O . TYR A 1 271 ? -10.351 23.074 4.360 1.00 33.75 271 TYR A O 1
ATOM 2210 N N . THR A 1 272 ? -9.494 21.119 5.010 1.00 32.78 272 THR A N 1
ATOM 2211 C CA . THR A 1 272 ? -8.076 21.552 4.942 1.00 32.78 272 THR A CA 1
ATOM 2212 C C . THR A 1 272 ? -7.319 21.058 3.701 1.00 32.78 272 THR A C 1
ATOM 2214 O O . THR A 1 272 ? -6.091 21.007 3.702 1.00 32.78 272 THR A O 1
ATOM 2217 N N . VAL A 1 273 ? -8.036 20.691 2.637 1.00 33.09 273 VAL A N 1
ATOM 2218 C CA . VAL A 1 273 ? -7.462 20.530 1.292 1.00 33.09 273 VAL A CA 1
ATOM 2219 C C . VAL A 1 273 ? -8.334 21.321 0.318 1.00 33.09 273 VAL A C 1
ATOM 2221 O O . VAL A 1 273 ? -9.314 20.811 -0.223 1.00 33.09 273 VAL A O 1
ATOM 2224 N N . ARG A 1 274 ? -8.001 22.599 0.174 1.00 31.83 274 ARG A N 1
ATOM 2225 C CA . ARG A 1 274 ? -8.215 23.393 -1.032 1.00 31.83 274 ARG A CA 1
ATOM 2226 C C . ARG A 1 274 ? -6.874 24.001 -1.389 1.00 31.83 274 ARG A C 1
ATOM 2228 O O . ARG A 1 274 ? -6.172 24.395 -0.431 1.00 31.83 274 ARG A O 1
#

Secondary structure (DSSP, 8-state):
--HHHHHHHHHHTTSSS--PPPSSSS-HHHHHHHHHHHHHHHHHHHHT---S-HHHHHHHHHHHHHHHHHHHHHHHHHS-HHHHHHHHHHHHHHHHHHHHTSS-SS--HHHHHHHHHHHHHHHHHHHHHHHHHHTT-HHHHHHHHHHHHHHHHHHHHHHHHHHHHHHHHTT-TTHHHHHHHHHHHHHHHHHHGGGGS-HHHHHHHHHHHHHHHTHHHHTTTS---HHHHHHHHHHHHHHHHHHHHHHHHHHHHTT----HHHHHHHHHHHTS--

Organism: NCBI:txid1080227

pLDDT: mean 75.35, std 17.89, range [27.97, 94.88]

Sequence (274 aa):
MKKVISLTKVWLTRLSTALERTPYPMSQCEYYRYQLTILRRQVSLIAGLSDANPLSVNHEQQAALRKMIGNCDLLVKQSNLKQRLMFRLLRERVKAVSHSLSDETTRSWTHIQRTLIEQVVFVIGEVCHCLLKEETNTKAFDDYIWFWQTWADVNEANTRFEFAVHKLGKRITSAHQSVMLQSKILQKRILKLRSFVSCQSQSNIQAISRNISDIPGIYSDTDVSYTHLLNIYNNANKLIFSLLDEKLDVLTSQNAVMTDDIKKHVLAIKYTVR

Radius of gyration: 20.17 Å; chains: 1; bounding box: 46×38×61 Å

Foldseek 3Di:
DPPVVVVVVVLVVVPPDDDDDFPDPDDPLLVLLVLLVLLLVLLVLLLPQDPPDLVVSLVSLLVSLVVLLVSLVVCLVRDDPSLNVLSVVLNVLSVVLSVVSVDPDDDDSVVSSVVSSVSSV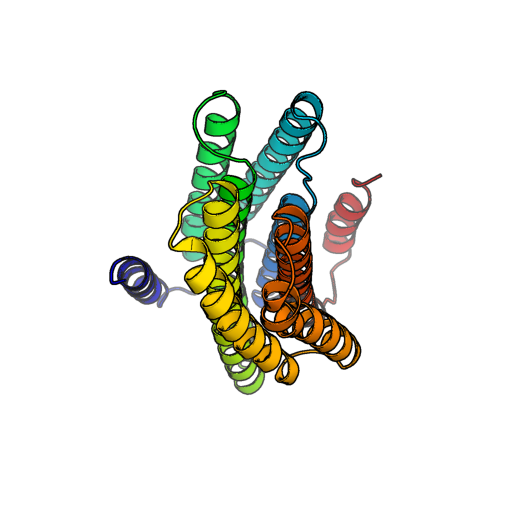VSNVVSVLVNCVVVVVVVLNVLVVLLVVLLVQLVVLLVQLVVLLVCVVVVPPCSLVSNLVSLVSNLVSLQVNLVNDDPVLNVLSVVLSVLSVCSVVVVPPDDDDSVSSVVSSSSSVVSSSVRVSRSSCVSSVPDPPPDVVVVVVVVVVVPPPD